Protein AF-A0A6M1YDT6-F1 (afdb_monomer)

pLDDT: mean 87.87, std 12.35, range [42.88, 98.69]

Structure (mmCIF, N/CA/C/O backbone):
data_AF-A0A6M1YDT6-F1
#
_entry.id   AF-A0A6M1YDT6-F1
#
loop_
_atom_site.group_PDB
_atom_site.id
_atom_site.type_symbol
_atom_site.label_atom_id
_atom_site.label_alt_id
_atom_site.label_comp_id
_atom_site.label_asym_id
_atom_site.label_entity_id
_atom_site.label_seq_id
_atom_site.pdbx_PDB_ins_code
_atom_site.Cartn_x
_atom_site.Cartn_y
_atom_site.Cartn_z
_atom_site.occupancy
_atom_site.B_iso_or_equiv
_atom_site.auth_seq_id
_atom_site.auth_comp_id
_atom_site.auth_asym_id
_atom_site.auth_atom_id
_atom_site.pdbx_PDB_model_num
ATOM 1 N N . ASN A 1 1 ? 37.249 8.814 -6.332 1.00 63.94 1 ASN A N 1
ATOM 2 C CA . ASN A 1 1 ? 35.789 8.828 -6.078 1.00 63.94 1 ASN A CA 1
ATOM 3 C C . ASN A 1 1 ? 35.144 7.628 -6.796 1.00 63.94 1 ASN A C 1
ATOM 5 O O . ASN A 1 1 ? 35.720 7.168 -7.776 1.00 63.94 1 ASN A O 1
ATOM 9 N N . GLN A 1 2 ? 34.012 7.061 -6.345 1.00 49.28 2 GLN A N 1
ATOM 10 C CA . GLN A 1 2 ? 33.320 5.980 -7.091 1.00 49.28 2 GLN A CA 1
ATOM 11 C C . GLN A 1 2 ? 32.875 6.445 -8.494 1.00 49.28 2 GLN A C 1
ATOM 13 O O . GLN A 1 2 ? 32.787 5.639 -9.417 1.00 49.28 2 GLN A O 1
ATOM 18 N N . ILE A 1 3 ? 32.681 7.756 -8.656 1.00 52.31 3 ILE A N 1
ATOM 19 C CA . ILE A 1 3 ? 32.352 8.432 -9.917 1.00 52.31 3 ILE A CA 1
ATOM 20 C C . ILE A 1 3 ? 33.506 8.342 -10.921 1.00 52.31 3 ILE A C 1
ATOM 22 O O . ILE A 1 3 ? 33.290 7.903 -12.045 1.00 52.31 3 ILE A O 1
ATOM 26 N N . ASP A 1 4 ? 34.739 8.640 -10.504 1.00 61.00 4 ASP A N 1
ATOM 27 C CA . ASP A 1 4 ? 35.913 8.522 -11.384 1.00 61.00 4 ASP A CA 1
ATOM 28 C C . ASP A 1 4 ? 36.116 7.076 -11.835 1.00 61.00 4 ASP A C 1
ATOM 30 O O . ASP A 1 4 ? 36.490 6.828 -12.975 1.00 61.00 4 ASP A O 1
ATOM 34 N N . LYS A 1 5 ? 35.806 6.108 -10.961 1.00 62.84 5 LYS A N 1
ATOM 35 C CA . LYS A 1 5 ? 35.862 4.683 -11.303 1.00 62.84 5 LYS A CA 1
ATOM 36 C C . LYS A 1 5 ? 34.799 4.303 -12.330 1.00 62.84 5 LYS A C 1
ATOM 38 O O . LYS A 1 5 ? 35.125 3.570 -13.251 1.00 62.84 5 LYS A O 1
ATOM 43 N N . ALA A 1 6 ? 33.567 4.800 -12.208 1.00 55.50 6 ALA A N 1
ATOM 44 C CA . ALA A 1 6 ? 32.495 4.534 -13.171 1.00 55.50 6 ALA A CA 1
ATOM 45 C C . ALA A 1 6 ? 32.751 5.202 -14.534 1.00 55.50 6 ALA A C 1
ATOM 47 O O . ALA A 1 6 ? 32.513 4.586 -15.571 1.00 55.50 6 ALA A O 1
ATOM 48 N N . VAL A 1 7 ? 33.290 6.427 -14.538 1.00 63.03 7 VAL A N 1
ATOM 49 C CA . VAL A 1 7 ? 33.670 7.165 -15.755 1.00 63.03 7 VAL A CA 1
ATOM 50 C C . VAL A 1 7 ? 34.915 6.557 -16.417 1.00 63.03 7 VAL A C 1
ATOM 52 O O . VAL A 1 7 ? 34.965 6.439 -17.640 1.00 63.03 7 VAL A O 1
ATOM 55 N N . ALA A 1 8 ? 35.896 6.099 -15.636 1.00 66.19 8 ALA A N 1
ATOM 56 C CA . ALA A 1 8 ? 37.046 5.360 -16.153 1.00 66.19 8 ALA A CA 1
ATOM 57 C C . ALA A 1 8 ? 36.620 4.012 -16.753 1.00 66.19 8 ALA A C 1
ATOM 59 O O . ALA A 1 8 ? 37.011 3.708 -17.880 1.00 66.19 8 ALA A O 1
ATOM 60 N N . LEU A 1 9 ? 35.737 3.266 -16.069 1.00 60.72 9 LEU A N 1
ATOM 61 C CA . LEU A 1 9 ? 35.126 2.054 -16.624 1.00 60.72 9 LEU A CA 1
ATOM 62 C C . LEU A 1 9 ? 34.396 2.374 -17.934 1.00 60.72 9 LEU A C 1
ATOM 64 O O . LEU A 1 9 ? 34.536 1.647 -18.905 1.00 60.72 9 LEU A O 1
ATOM 68 N N . PHE A 1 10 ? 33.659 3.486 -17.999 1.00 60.94 10 PHE A N 1
ATOM 69 C CA . PHE A 1 10 ? 32.962 3.926 -19.207 1.00 60.94 10 PHE A CA 1
ATOM 70 C C . PHE A 1 10 ? 33.914 4.191 -20.384 1.00 60.94 10 PHE A C 1
ATOM 72 O O . PHE A 1 10 ? 33.643 3.749 -21.502 1.00 60.94 10 PHE A O 1
ATOM 79 N N . HIS A 1 11 ? 35.048 4.856 -20.153 1.00 63.22 11 HIS A N 1
ATOM 80 C CA . HIS A 1 11 ? 36.056 5.083 -21.192 1.00 63.22 11 HIS A CA 1
ATOM 81 C C . HIS A 1 11 ? 36.747 3.792 -21.643 1.00 63.22 11 HIS A C 1
ATOM 83 O O . HIS A 1 11 ? 36.959 3.598 -22.841 1.00 63.22 11 HIS A O 1
ATOM 89 N N . GLU A 1 12 ? 37.045 2.890 -20.711 1.00 60.97 12 GLU A N 1
ATOM 90 C CA . GLU A 1 12 ? 37.646 1.587 -20.999 1.00 60.97 12 GLU A CA 1
ATOM 91 C C . GLU A 1 12 ? 36.673 0.670 -21.764 1.00 60.97 12 GLU A C 1
ATOM 93 O O . GLU A 1 12 ? 37.049 -0.005 -22.722 1.00 60.97 12 GLU A O 1
ATOM 98 N N . MET A 1 13 ? 35.385 0.727 -21.427 1.00 56.66 13 MET A N 1
ATOM 99 C CA . MET A 1 13 ? 34.317 -0.016 -22.093 1.00 56.66 13 MET A CA 1
ATOM 100 C C . MET A 1 13 ? 33.924 0.557 -23.455 1.00 56.66 13 MET A C 1
ATOM 102 O O . MET A 1 13 ? 33.510 -0.187 -24.334 1.00 56.66 13 MET A O 1
ATOM 106 N N . LYS A 1 14 ? 34.095 1.860 -23.692 1.00 54.66 14 LYS A N 1
ATOM 107 C CA . LYS A 1 14 ? 33.894 2.463 -25.022 1.00 54.66 14 LYS A CA 1
ATOM 108 C C . LYS A 1 14 ? 34.887 1.915 -26.059 1.00 54.66 14 LYS A C 1
ATOM 110 O O . LYS A 1 14 ? 34.579 1.906 -27.247 1.00 54.66 14 LYS A O 1
ATOM 115 N N . LYS A 1 15 ? 36.056 1.442 -25.608 1.00 56.69 15 LYS A N 1
ATOM 116 C CA . LYS A 1 15 ? 37.093 0.818 -26.444 1.00 56.69 15 LYS A CA 1
ATOM 117 C C . LYS A 1 15 ? 36.772 -0.641 -26.805 1.00 56.69 15 LYS A C 1
ATOM 119 O O . LYS A 1 15 ? 37.239 -1.119 -27.831 1.00 56.69 15 LYS A O 1
ATOM 124 N N . ASN A 1 16 ? 35.942 -1.312 -26.005 1.00 50.03 16 ASN A N 1
ATOM 125 C CA . ASN A 1 16 ? 35.552 -2.711 -26.169 1.00 50.03 16 ASN A CA 1
ATOM 126 C C . ASN A 1 16 ? 34.024 -2.796 -26.236 1.00 50.03 16 ASN A C 1
ATOM 128 O O . ASN A 1 16 ? 33.407 -2.828 -25.178 1.00 50.03 16 ASN A O 1
ATOM 132 N N . SER A 1 17 ? 33.438 -2.797 -27.445 1.00 56.38 17 SER A N 1
ATOM 133 C CA . SER A 1 17 ? 32.013 -3.076 -27.749 1.00 56.38 17 SER A CA 1
ATOM 134 C C . SER A 1 17 ? 31.135 -3.249 -26.50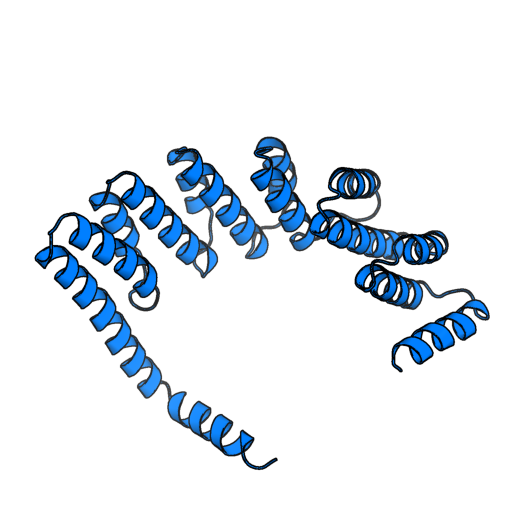0 1.00 56.38 17 SER A C 1
ATOM 136 O O . SER A 1 17 ? 31.166 -4.312 -25.873 1.00 56.38 17 SER A O 1
ATOM 138 N N . LEU A 1 18 ? 30.443 -2.169 -26.114 1.00 58.53 18 LEU A N 1
ATOM 139 C CA . LEU A 1 18 ? 29.780 -2.027 -24.817 1.00 58.53 18 LEU A CA 1
ATOM 140 C C . LEU A 1 18 ? 28.926 -3.265 -24.521 1.00 58.53 18 LEU A C 1
ATOM 142 O O . LEU A 1 18 ? 27.924 -3.508 -25.185 1.00 58.53 18 LEU A O 1
ATOM 146 N N . LYS A 1 19 ? 29.350 -4.068 -23.544 1.00 67.19 19 LYS A N 1
ATOM 147 C CA . LYS A 1 19 ? 28.554 -5.209 -23.093 1.00 67.19 19 LYS A CA 1
ATOM 148 C C . LYS A 1 19 ? 27.295 -4.675 -22.405 1.00 67.19 19 LYS A C 1
ATOM 150 O O . LYS A 1 19 ? 27.373 -3.724 -21.622 1.00 67.19 19 LYS A O 1
ATOM 155 N N . GLU A 1 20 ? 26.162 -5.307 -22.672 1.00 75.19 20 GLU A N 1
ATOM 156 C CA . GLU A 1 20 ? 24.836 -4.834 -22.264 1.00 75.19 20 GLU A CA 1
ATOM 157 C C . GLU A 1 20 ? 24.683 -4.700 -20.736 1.00 75.19 20 GLU A C 1
ATOM 159 O O . GLU A 1 20 ? 24.178 -3.699 -20.220 1.00 75.19 20 GLU A O 1
ATOM 164 N N . GLY A 1 21 ? 25.239 -5.654 -19.977 1.00 78.81 21 GLY A N 1
ATOM 165 C CA . GLY A 1 21 ? 25.189 -5.657 -18.510 1.00 78.81 21 GLY A CA 1
ATOM 166 C C . GLY A 1 21 ? 25.820 -4.421 -17.847 1.00 78.81 21 GLY A C 1
ATOM 167 O O . GLY A 1 21 ? 25.189 -3.791 -16.993 1.00 78.81 21 GLY A O 1
ATOM 168 N N . PRO A 1 22 ? 27.060 -4.032 -18.188 1.00 81.38 22 PRO A N 1
ATOM 169 C CA . PRO A 1 22 ? 27.618 -2.781 -17.681 1.00 81.38 22 PRO A CA 1
ATOM 170 C C . PRO A 1 22 ? 26.936 -1.511 -18.209 1.00 81.38 22 PRO A C 1
ATOM 172 O O . PRO A 1 22 ? 26.863 -0.537 -17.460 1.00 81.38 22 PRO A O 1
ATOM 175 N N . GLY A 1 23 ? 26.391 -1.520 -19.433 1.00 84.19 23 GLY A N 1
ATOM 176 C CA . GLY A 1 23 ? 25.568 -0.418 -19.948 1.00 84.19 23 GLY A CA 1
ATOM 177 C C . GLY A 1 23 ? 24.385 -0.119 -19.024 1.00 84.19 23 GLY A C 1
ATOM 178 O O . GLY A 1 23 ? 24.209 1.017 -18.579 1.00 84.19 23 GLY A O 1
ATOM 179 N N . LEU A 1 24 ? 23.668 -1.161 -18.600 1.00 87.94 24 LEU A N 1
ATOM 180 C CA . LEU A 1 24 ? 22.577 -1.048 -17.631 1.00 87.94 24 LEU A CA 1
ATOM 181 C C . LEU A 1 24 ? 23.029 -0.472 -16.275 1.00 87.94 24 LEU A C 1
ATOM 183 O O . LEU A 1 24 ? 22.329 0.344 -15.670 1.00 87.94 24 LEU A O 1
ATOM 187 N N . LYS A 1 25 ? 24.211 -0.864 -15.777 1.00 87.44 25 LYS A N 1
ATOM 188 C CA . LYS A 1 25 ? 24.758 -0.307 -14.524 1.00 87.44 25 LYS A CA 1
ATOM 189 C C . LYS A 1 25 ? 25.005 1.198 -14.639 1.00 87.44 25 LYS A C 1
ATOM 191 O O . LYS A 1 25 ? 24.717 1.926 -13.692 1.00 87.44 25 LYS A O 1
ATOM 196 N N . ILE A 1 26 ? 25.507 1.659 -15.782 1.00 85.94 26 ILE A N 1
ATOM 197 C CA . ILE A 1 26 ? 25.772 3.080 -16.034 1.00 85.94 26 ILE A CA 1
ATOM 198 C C . ILE A 1 26 ? 24.460 3.863 -16.137 1.00 85.94 26 ILE A C 1
ATOM 200 O O . ILE A 1 26 ? 24.341 4.909 -15.501 1.00 85.94 26 ILE A O 1
ATOM 204 N N . ILE A 1 27 ? 23.456 3.329 -16.844 1.00 91.81 27 ILE A N 1
ATOM 205 C CA . ILE A 1 27 ? 22.107 3.918 -16.906 1.00 91.81 27 ILE A CA 1
ATOM 206 C C . ILE A 1 27 ? 21.574 4.162 -15.493 1.00 91.81 27 ILE A C 1
ATOM 208 O O . ILE A 1 27 ? 21.215 5.288 -15.161 1.00 91.81 27 ILE A O 1
ATOM 212 N N . ARG A 1 28 ? 21.619 3.151 -14.616 1.00 91.12 28 ARG A N 1
ATOM 213 C CA . ARG A 1 28 ? 21.183 3.287 -13.214 1.00 91.12 28 ARG A CA 1
ATOM 214 C C . ARG A 1 28 ? 21.922 4.393 -12.460 1.00 91.12 28 ARG A C 1
ATOM 216 O O . ARG A 1 28 ? 21.308 5.085 -11.651 1.00 91.12 28 ARG A O 1
ATOM 223 N N . VAL A 1 29 ? 23.226 4.559 -12.687 1.00 90.31 29 VAL A N 1
ATOM 224 C CA . VAL A 1 29 ? 24.017 5.626 -12.050 1.00 90.31 29 VAL A CA 1
ATOM 225 C C . VAL A 1 29 ? 23.572 7.001 -12.545 1.00 90.31 29 VAL A C 1
ATOM 227 O O . VAL A 1 29 ? 23.289 7.868 -11.718 1.00 90.31 29 VAL A O 1
ATOM 230 N N . TYR A 1 30 ? 23.451 7.195 -13.860 1.00 91.88 30 TYR A N 1
ATOM 231 C CA . TYR A 1 30 ? 23.006 8.470 -14.427 1.00 91.88 30 TYR A CA 1
ATOM 232 C C . TYR A 1 30 ? 21.580 8.827 -14.007 1.00 91.88 30 TYR A C 1
ATOM 234 O O . TYR A 1 30 ? 21.328 9.955 -13.585 1.00 91.88 30 TYR A O 1
ATOM 242 N N . LEU A 1 31 ? 20.671 7.853 -14.016 1.00 92.94 31 LEU A N 1
ATOM 243 C CA . LEU A 1 31 ? 19.297 8.014 -13.548 1.00 92.94 31 LEU A CA 1
ATOM 244 C C . LEU A 1 31 ? 19.226 8.430 -12.072 1.00 92.94 31 LEU A C 1
ATOM 246 O O . LEU A 1 31 ? 18.503 9.366 -11.732 1.00 92.94 31 LEU A O 1
ATOM 250 N N . LYS A 1 32 ? 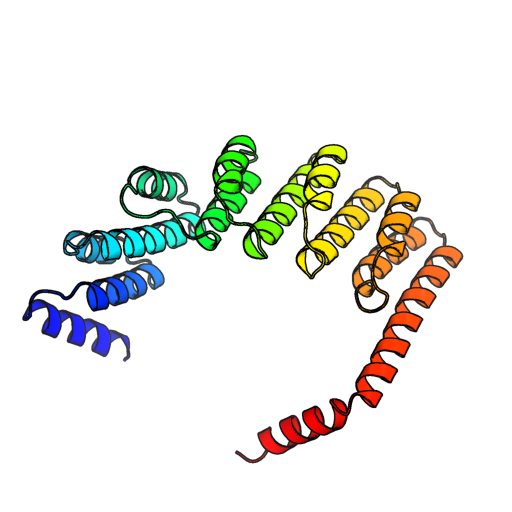20.030 7.813 -11.194 1.00 89.75 32 LYS A N 1
ATOM 251 C CA . LYS A 1 32 ? 20.130 8.215 -9.776 1.00 89.75 32 LYS A CA 1
ATOM 252 C C . LYS A 1 32 ? 20.631 9.649 -9.589 1.00 89.75 32 LYS A C 1
ATOM 254 O O . LYS A 1 32 ? 20.269 10.282 -8.603 1.00 89.75 32 LYS A O 1
ATOM 259 N N . GLN A 1 33 ? 21.441 10.154 -10.516 1.00 89.00 33 GLN A N 1
ATOM 260 C CA . GLN A 1 33 ? 21.957 11.528 -10.517 1.00 89.00 33 GLN A CA 1
ATOM 261 C C . GLN A 1 33 ? 21.059 12.507 -11.286 1.00 89.00 33 GLN A C 1
ATOM 263 O O . GLN A 1 33 ? 21.442 13.658 -11.484 1.00 89.00 33 GLN A O 1
ATOM 268 N N . ASN A 1 34 ? 19.882 12.063 -11.736 1.00 90.38 34 ASN A N 1
ATOM 269 C CA . ASN A 1 34 ? 18.973 12.833 -12.582 1.00 90.38 34 ASN A CA 1
ATOM 270 C C . ASN A 1 34 ? 19.598 13.311 -13.913 1.00 90.38 34 ASN A C 1
ATOM 272 O O . ASN A 1 34 ? 19.143 14.277 -14.521 1.00 90.38 34 ASN A O 1
ATOM 276 N N . GLN A 1 35 ? 20.641 12.630 -14.391 1.00 91.44 35 GLN A N 1
ATOM 277 C CA . GLN A 1 35 ? 21.281 12.898 -15.678 1.00 91.44 35 GLN A CA 1
ATOM 278 C C . GLN A 1 35 ? 20.600 12.081 -16.784 1.00 91.44 35 GLN A C 1
ATOM 280 O O . GLN A 1 35 ? 21.190 11.167 -17.359 1.00 91.44 35 GLN A O 1
ATOM 285 N N . ILE A 1 36 ? 19.329 12.387 -17.049 1.00 92.00 36 ILE A N 1
ATOM 286 C CA . ILE A 1 36 ? 18.459 11.584 -17.924 1.00 92.00 36 ILE A CA 1
ATOM 287 C C . ILE A 1 36 ? 18.996 11.498 -19.364 1.00 92.00 36 ILE A C 1
ATOM 289 O O . ILE A 1 36 ? 19.080 10.404 -19.908 1.00 92.00 36 ILE A O 1
ATOM 293 N N . GLU A 1 37 ? 19.449 12.611 -19.946 1.00 92.12 37 GLU A N 1
ATOM 294 C CA . GLU A 1 37 ? 20.022 12.659 -21.307 1.00 92.12 37 GLU A CA 1
ATOM 295 C C . GLU A 1 37 ? 21.260 11.756 -21.464 1.00 92.12 37 GLU A C 1
ATOM 297 O O . GLU A 1 37 ? 21.411 11.015 -22.441 1.00 92.12 37 GLU A O 1
ATOM 302 N N . ASN A 1 38 ? 22.135 11.753 -20.451 1.00 89.31 38 ASN A N 1
ATOM 303 C CA . ASN A 1 38 ? 23.302 10.873 -20.432 1.00 89.31 38 ASN A CA 1
ATOM 304 C C . ASN A 1 38 ? 22.873 9.404 -20.360 1.00 89.31 38 ASN A C 1
ATOM 306 O O . ASN A 1 38 ? 23.466 8.564 -21.032 1.00 89.31 38 ASN A O 1
ATOM 310 N N . ALA A 1 39 ? 21.835 9.087 -19.578 1.00 92.50 39 ALA A N 1
ATOM 311 C CA . ALA A 1 39 ? 21.280 7.740 -19.513 1.00 92.50 39 ALA A CA 1
ATOM 312 C C . ALA A 1 39 ? 20.690 7.299 -20.865 1.00 92.50 39 ALA A C 1
ATOM 314 O O . ALA A 1 39 ? 20.965 6.178 -21.291 1.00 92.50 39 ALA A O 1
ATOM 315 N N . ILE A 1 40 ? 19.953 8.175 -21.562 1.00 92.81 40 ILE A N 1
ATOM 316 C CA . ILE A 1 40 ? 19.385 7.906 -22.898 1.00 92.81 40 ILE A CA 1
ATOM 317 C C . ILE A 1 40 ? 20.502 7.594 -23.904 1.00 92.81 40 ILE A C 1
ATOM 319 O O . ILE A 1 40 ? 20.454 6.581 -24.593 1.00 92.81 40 ILE A O 1
ATOM 323 N N . THR A 1 41 ? 21.595 8.363 -23.884 1.00 90.19 41 THR A N 1
ATOM 324 C CA . THR A 1 41 ? 22.758 8.122 -24.761 1.00 90.19 41 THR A CA 1
ATOM 325 C C . THR A 1 41 ? 23.384 6.728 -24.575 1.00 90.19 41 THR A C 1
ATOM 327 O O . THR A 1 41 ? 24.013 6.186 -25.491 1.00 90.19 41 THR A O 1
ATOM 330 N N . ILE A 1 42 ? 23.291 6.150 -23.372 1.00 88.62 42 ILE A N 1
ATOM 331 C CA . ILE A 1 42 ? 23.736 4.773 -23.111 1.00 88.62 42 ILE A CA 1
ATOM 332 C C . ILE A 1 42 ? 22.667 3.771 -23.538 1.00 88.62 42 ILE A C 1
ATOM 334 O O . ILE A 1 42 ? 23.011 2.759 -24.142 1.00 88.62 42 ILE A O 1
ATOM 338 N N . PHE A 1 43 ? 21.397 4.065 -23.260 1.00 90.56 43 PHE A N 1
ATOM 339 C CA . PHE A 1 43 ? 20.257 3.246 -23.659 1.00 90.56 43 PHE A CA 1
ATOM 340 C C . PHE A 1 43 ? 20.217 2.994 -25.171 1.00 90.56 43 PHE A C 1
ATOM 342 O O . PHE A 1 43 ? 20.080 1.847 -25.584 1.00 90.56 43 PHE A O 1
ATOM 349 N N . ASP A 1 44 ? 20.462 4.014 -25.995 1.00 90.19 44 ASP A N 1
ATOM 350 C CA . ASP A 1 44 ? 20.465 3.891 -27.462 1.00 90.19 44 ASP A CA 1
ATOM 351 C C . ASP A 1 44 ? 21.543 2.937 -27.999 1.00 90.19 44 ASP A C 1
ATOM 353 O O . ASP A 1 44 ? 21.469 2.460 -29.133 1.00 90.19 44 AS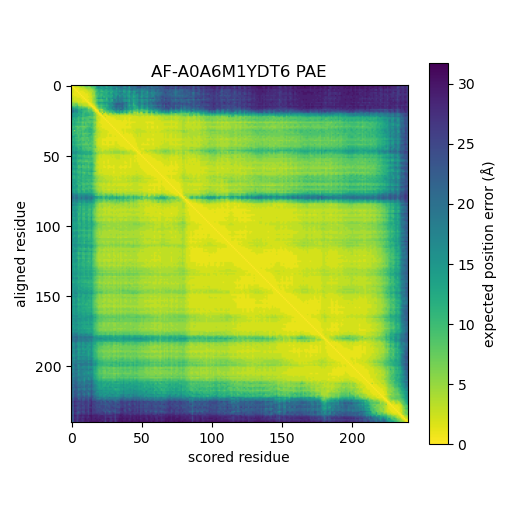P A O 1
ATOM 357 N N . LYS A 1 45 ? 22.570 2.652 -27.191 1.00 86.44 45 LYS A N 1
ATOM 358 C CA . LYS A 1 45 ? 23.658 1.731 -27.543 1.00 86.44 45 LYS A CA 1
ATOM 359 C C . LYS A 1 45 ? 23.371 0.291 -27.139 1.00 86.44 45 LYS A C 1
ATOM 361 O O . LYS A 1 45 ? 24.073 -0.591 -27.632 1.00 86.44 45 LYS A O 1
ATOM 366 N N . ILE A 1 46 ? 22.385 0.067 -26.270 1.00 86.19 46 ILE A N 1
ATOM 367 C CA . ILE A 1 46 ? 21.912 -1.270 -25.916 1.00 86.19 46 ILE A CA 1
ATOM 368 C C . ILE A 1 46 ? 21.173 -1.833 -27.128 1.00 86.19 46 ILE A C 1
ATOM 370 O O . ILE A 1 46 ? 20.349 -1.147 -27.734 1.00 86.19 46 ILE A O 1
ATOM 374 N N . LYS A 1 47 ? 21.477 -3.065 -27.522 1.00 83.50 47 LYS A N 1
ATOM 375 C CA . LYS A 1 47 ? 20.869 -3.740 -28.677 1.00 83.50 47 LYS A CA 1
ATOM 376 C C . LYS A 1 47 ? 20.006 -4.918 -28.261 1.00 83.50 47 LYS A C 1
ATOM 378 O O . LYS A 1 47 ? 18.963 -5.132 -28.868 1.00 83.50 47 LYS A O 1
ATOM 383 N N . GLU A 1 48 ? 20.435 -5.665 -27.253 1.00 83.44 48 GLU A N 1
ATOM 384 C CA . GLU A 1 48 ? 19.708 -6.828 -26.754 1.00 83.44 48 GLU A CA 1
ATOM 385 C C . GLU A 1 48 ? 18.404 -6.417 -26.056 1.00 83.44 48 GLU A C 1
ATOM 387 O O . GLU A 1 48 ? 18.410 -5.627 -25.107 1.00 83.44 48 GLU A O 1
ATOM 392 N N . GLY A 1 49 ? 17.290 -7.002 -26.504 1.00 84.44 49 GLY A N 1
ATOM 393 C CA . GLY A 1 49 ? 15.949 -6.662 -26.027 1.00 84.44 49 GLY A CA 1
ATOM 394 C C . GLY A 1 49 ? 15.770 -6.819 -24.518 1.00 84.44 49 GLY A C 1
ATOM 395 O O . GLY A 1 49 ? 15.380 -5.884 -23.825 1.00 84.44 49 GLY A O 1
ATOM 396 N N . HIS A 1 50 ? 16.212 -7.947 -23.956 1.00 84.94 50 HIS A N 1
ATOM 397 C CA . HIS A 1 50 ? 16.173 -8.176 -22.506 1.00 84.94 50 HIS A CA 1
ATOM 398 C C . HIS A 1 50 ? 16.781 -7.008 -21.700 1.00 84.94 50 HIS A C 1
ATOM 400 O O . HIS A 1 50 ? 16.185 -6.500 -20.748 1.00 84.94 50 HIS A O 1
ATOM 406 N N . TYR A 1 51 ? 17.949 -6.505 -22.115 1.00 86.44 51 TYR A N 1
ATOM 407 C CA . TYR A 1 51 ? 18.601 -5.383 -21.441 1.00 86.44 51 TYR A CA 1
ATOM 408 C C . TYR A 1 51 ? 17.908 -4.044 -21.702 1.00 86.44 51 TYR A C 1
ATOM 410 O O . TYR A 1 51 ? 17.873 -3.204 -20.795 1.00 86.44 51 TYR A O 1
ATOM 418 N N . LYS A 1 52 ? 17.318 -3.841 -22.889 1.00 88.12 52 LYS A N 1
ATOM 419 C CA . LYS A 1 52 ? 16.468 -2.673 -23.160 1.00 88.12 52 LYS A CA 1
ATOM 420 C C . LYS A 1 52 ? 15.241 -2.665 -22.263 1.00 88.12 52 LYS A C 1
ATOM 422 O O . LYS A 1 52 ? 14.950 -1.626 -21.680 1.00 88.12 52 LYS A O 1
ATOM 427 N N . SER A 1 53 ? 14.558 -3.795 -22.109 1.00 88.75 53 SER A N 1
ATOM 428 C CA . SER A 1 53 ? 13.403 -3.925 -21.220 1.00 88.75 53 SER A CA 1
ATOM 429 C C . SER A 1 53 ? 13.760 -3.551 -19.778 1.00 88.75 53 SER A C 1
ATOM 431 O O . SER A 1 53 ? 13.126 -2.673 -19.187 1.00 88.75 53 SER A O 1
ATOM 433 N N . ILE A 1 54 ? 14.857 -4.103 -19.238 1.00 90.25 54 ILE A N 1
ATOM 434 C CA . ILE A 1 54 ? 15.300 -3.750 -17.881 1.00 90.25 54 ILE A CA 1
ATOM 435 C C . ILE A 1 54 ? 15.642 -2.259 -17.785 1.00 90.25 54 ILE A C 1
ATOM 437 O O . ILE A 1 54 ? 15.282 -1.614 -16.803 1.00 90.25 54 ILE A O 1
ATOM 441 N N . ALA A 1 55 ? 16.328 -1.690 -18.778 1.00 91.50 55 ALA A N 1
ATOM 442 C CA . ALA A 1 55 ? 16.661 -0.271 -18.768 1.00 91.50 55 ALA A CA 1
ATOM 443 C C . ALA A 1 55 ? 15.406 0.618 -18.818 1.00 91.50 55 ALA A C 1
ATOM 445 O O . ALA A 1 55 ? 15.320 1.560 -18.030 1.00 91.50 55 ALA A O 1
ATOM 446 N N . ARG A 1 56 ? 14.415 0.299 -19.664 1.00 93.00 56 ARG A N 1
ATOM 447 C CA . ARG A 1 56 ? 13.108 0.983 -19.721 1.00 93.00 56 ARG A CA 1
ATOM 448 C C . ARG A 1 56 ? 12.413 0.975 -18.360 1.00 93.00 56 ARG A C 1
ATOM 450 O O . ARG A 1 56 ? 11.945 2.021 -17.916 1.00 93.00 56 ARG A O 1
ATOM 457 N N . GLU A 1 57 ? 12.434 -0.156 -17.654 1.00 93.00 57 GLU A N 1
ATOM 458 C CA . GLU A 1 57 ? 11.893 -0.269 -16.294 1.00 93.00 57 GLU A CA 1
ATOM 459 C C . GLU A 1 57 ? 12.570 0.718 -15.315 1.00 93.00 57 GLU A C 1
ATOM 461 O O . GLU A 1 57 ? 11.904 1.323 -14.473 1.00 93.00 57 GLU A O 1
ATOM 466 N N . GLU A 1 58 ? 13.887 0.931 -15.430 1.00 93.75 58 GLU A N 1
ATOM 467 C CA . GLU A 1 58 ? 14.611 1.920 -14.615 1.00 93.75 58 GLU A CA 1
ATOM 468 C C . GLU A 1 58 ? 14.198 3.362 -14.953 1.00 93.75 58 GLU A C 1
ATOM 470 O O . GLU A 1 58 ? 14.012 4.175 -14.042 1.00 93.75 58 GLU A O 1
ATOM 475 N N . PHE A 1 59 ? 14.014 3.688 -16.240 1.00 95.12 59 PHE A N 1
ATOM 476 C CA . PHE A 1 59 ? 13.508 5.000 -16.662 1.00 95.12 59 PHE A CA 1
ATOM 477 C C . PHE A 1 59 ? 12.099 5.255 -16.122 1.00 95.12 59 PHE A C 1
ATOM 479 O O . PHE A 1 59 ? 11.857 6.312 -15.539 1.00 95.12 59 PHE A O 1
ATOM 486 N N . ILE A 1 60 ? 11.195 4.277 -16.248 1.00 94.38 60 ILE A N 1
ATOM 487 C CA . ILE A 1 60 ? 9.824 4.344 -15.721 1.00 94.38 60 ILE A CA 1
ATOM 488 C C . ILE A 1 60 ? 9.841 4.693 -14.232 1.00 94.38 60 ILE A C 1
ATOM 490 O O . ILE A 1 60 ? 9.204 5.666 -13.827 1.00 94.38 60 ILE A O 1
ATOM 494 N N . LYS A 1 61 ? 10.614 3.962 -13.416 1.00 91.81 61 LYS A N 1
ATOM 495 C CA . LYS A 1 61 ? 10.707 4.210 -11.965 1.00 91.81 61 LYS A CA 1
ATOM 496 C C . LYS A 1 61 ? 11.127 5.642 -11.652 1.00 91.81 61 LYS A C 1
ATOM 498 O O . LYS A 1 61 ? 10.551 6.283 -10.770 1.00 91.81 61 LYS A O 1
ATOM 503 N N . VAL A 1 62 ? 12.117 6.168 -12.375 1.00 93.69 62 VAL A N 1
ATOM 504 C CA . VAL A 1 62 ? 12.572 7.550 -12.183 1.00 93.69 62 VAL A CA 1
ATOM 505 C C . VAL A 1 62 ? 11.514 8.559 -12.616 1.00 93.69 62 VAL A C 1
ATOM 507 O O . VAL A 1 62 ? 11.245 9.495 -11.861 1.00 93.69 62 VAL A O 1
ATOM 510 N N . TYR A 1 63 ? 10.871 8.370 -13.766 1.00 94.12 63 TYR A N 1
ATOM 511 C CA . TYR A 1 63 ? 9.827 9.281 -14.231 1.00 94.12 63 TYR A CA 1
ATOM 512 C C . TYR A 1 63 ? 8.601 9.286 -13.316 1.00 94.12 63 TYR A C 1
ATOM 514 O O . TYR A 1 63 ? 8.116 10.367 -12.979 1.00 94.12 63 TYR A O 1
ATOM 522 N N . LEU A 1 64 ? 8.149 8.126 -12.827 1.00 91.06 64 LEU A N 1
ATOM 523 C CA . LEU A 1 64 ? 7.065 8.042 -11.841 1.00 91.06 64 LEU A CA 1
ATOM 524 C C . LEU A 1 64 ? 7.435 8.768 -10.542 1.00 91.06 64 LEU A C 1
ATOM 526 O O . LEU A 1 64 ? 6.644 9.568 -10.040 1.00 91.06 64 LEU A O 1
ATOM 530 N N . LYS A 1 65 ? 8.664 8.582 -10.037 1.00 87.88 65 LYS A N 1
ATOM 531 C CA . LYS A 1 65 ? 9.162 9.297 -8.848 1.00 87.88 65 LYS A CA 1
ATOM 532 C C . LYS A 1 65 ? 9.212 10.816 -9.048 1.00 87.88 65 LYS A C 1
ATOM 534 O O . LYS A 1 65 ? 9.016 11.564 -8.094 1.00 87.88 65 LYS A O 1
ATOM 539 N N . GLN A 1 66 ? 9.467 11.272 -10.271 1.00 89.94 66 GLN A N 1
ATOM 540 C CA . GLN A 1 66 ? 9.475 12.688 -10.651 1.00 89.94 66 GLN A CA 1
ATOM 541 C C . GLN A 1 66 ? 8.098 13.217 -11.067 1.00 89.94 66 GLN A C 1
ATOM 543 O O . GLN A 1 66 ? 8.002 14.355 -11.521 1.00 89.94 66 GLN A O 1
ATOM 548 N N . ASN A 1 67 ? 7.039 12.409 -10.939 1.00 86.81 67 ASN A N 1
ATOM 549 C CA . ASN A 1 67 ? 5.687 12.743 -11.382 1.00 86.81 67 ASN A CA 1
ATOM 550 C C . ASN A 1 67 ? 5.590 13.074 -12.893 1.00 86.81 67 ASN A C 1
ATOM 552 O O . ASN A 1 67 ? 4.641 13.719 -13.333 1.00 86.81 67 ASN A O 1
ATOM 556 N N . GLN A 1 68 ? 6.550 12.613 -13.707 1.00 90.38 68 GLN A N 1
ATOM 557 C CA . GLN A 1 68 ? 6.560 12.728 -15.173 1.00 90.38 68 GLN A CA 1
ATOM 558 C C . GLN A 1 68 ? 5.834 11.533 -15.799 1.00 90.38 68 GLN A C 1
ATOM 560 O O . GLN A 1 68 ? 6.409 10.711 -16.510 1.00 90.38 68 GLN A O 1
ATOM 565 N N . ILE A 1 69 ? 4.551 11.418 -15.481 1.00 87.00 69 ILE A N 1
ATOM 566 C CA . ILE A 1 69 ? 3.765 10.200 -15.697 1.00 87.00 69 ILE A CA 1
ATOM 567 C C . ILE A 1 69 ? 3.575 9.912 -17.182 1.00 87.00 69 ILE A C 1
ATOM 569 O O . ILE A 1 69 ? 3.703 8.764 -17.584 1.00 87.00 69 ILE A O 1
ATOM 573 N N . ASP A 1 70 ? 3.368 10.940 -18.003 1.00 88.31 70 ASP A N 1
ATOM 574 C CA . ASP A 1 70 ? 3.188 10.763 -19.448 1.00 88.31 70 ASP A CA 1
ATOM 575 C C . ASP A 1 70 ? 4.431 10.147 -20.108 1.00 88.31 70 ASP A C 1
ATOM 577 O O . ASP A 1 70 ? 4.308 9.304 -20.990 1.00 88.31 70 ASP A O 1
ATOM 581 N N . LYS A 1 71 ? 5.636 10.481 -19.623 1.00 92.12 71 LYS A N 1
ATOM 582 C CA . LYS A 1 71 ? 6.880 9.851 -20.097 1.00 92.12 71 LYS A CA 1
ATOM 583 C C . LYS A 1 71 ? 7.004 8.406 -19.630 1.00 92.12 71 LYS A C 1
ATOM 585 O O . LYS A 1 71 ? 7.445 7.558 -20.396 1.00 92.12 71 LYS A O 1
ATOM 590 N N . ALA A 1 72 ? 6.608 8.119 -18.388 1.00 92.06 72 ALA A N 1
ATOM 591 C CA . ALA A 1 72 ? 6.578 6.749 -17.887 1.00 92.06 72 ALA A CA 1
ATOM 592 C C . ALA A 1 72 ? 5.595 5.882 -18.691 1.00 92.06 72 ALA A C 1
ATOM 594 O O . ALA A 1 72 ? 5.942 4.763 -19.052 1.00 92.06 72 ALA A O 1
ATOM 595 N N . ILE A 1 73 ? 4.408 6.414 -19.005 1.00 85.62 73 ILE A N 1
ATOM 596 C CA . ILE A 1 73 ? 3.393 5.742 -19.826 1.00 85.62 73 ILE A CA 1
ATOM 597 C C . ILE A 1 73 ? 3.910 5.523 -21.247 1.00 85.62 73 ILE A C 1
ATOM 599 O O . ILE A 1 73 ? 3.848 4.400 -21.716 1.00 85.62 73 ILE A O 1
ATOM 603 N N . SER A 1 74 ? 4.489 6.541 -21.894 1.00 90.12 74 SER A N 1
ATOM 604 C CA . SER A 1 74 ? 5.054 6.393 -23.245 1.00 90.12 74 SER A CA 1
ATOM 605 C C . SER A 1 74 ? 6.065 5.251 -23.313 1.00 90.12 74 SER A C 1
ATOM 607 O O . SER A 1 74 ? 6.016 4.436 -24.222 1.00 90.12 74 SER A O 1
ATOM 609 N N . ILE A 1 75 ? 6.955 5.155 -22.320 1.00 90.69 75 ILE A N 1
ATOM 610 C CA . ILE A 1 75 ? 7.933 4.065 -22.270 1.00 90.69 75 ILE A CA 1
ATOM 611 C C . ILE A 1 75 ? 7.246 2.725 -22.014 1.00 90.69 75 ILE A C 1
ATOM 613 O O . ILE A 1 75 ? 7.644 1.742 -22.624 1.00 90.69 75 ILE A O 1
ATOM 617 N N . PHE A 1 76 ? 6.251 2.675 -21.126 1.00 87.31 76 PHE A N 1
ATOM 618 C CA . PHE A 1 76 ? 5.491 1.457 -20.840 1.00 87.31 76 PHE A CA 1
ATOM 619 C C . PHE A 1 76 ? 4.740 0.937 -22.071 1.00 87.31 76 PHE A C 1
ATOM 621 O O . PHE A 1 76 ? 4.826 -0.252 -22.359 1.00 87.31 76 PHE A O 1
ATOM 628 N N . ASP A 1 77 ? 4.085 1.818 -22.826 1.00 84.19 77 ASP A N 1
ATOM 629 C CA . ASP A 1 77 ? 3.340 1.466 -24.039 1.00 84.19 77 ASP A CA 1
ATOM 630 C C . ASP A 1 77 ? 4.271 0.971 -25.169 1.00 84.19 77 ASP A C 1
ATOM 632 O O . ASP A 1 77 ? 3.855 0.188 -26.018 1.00 84.19 77 ASP A O 1
ATOM 636 N N . GLU A 1 78 ? 5.547 1.379 -25.166 1.00 82.94 78 GLU A N 1
ATOM 637 C CA . GLU A 1 78 ? 6.589 0.911 -26.098 1.00 82.94 78 GLU A CA 1
ATOM 638 C C . GLU A 1 78 ? 7.258 -0.419 -25.678 1.00 82.94 78 GLU A C 1
ATOM 640 O O . GLU A 1 78 ? 8.153 -0.918 -26.374 1.00 82.94 78 GLU A O 1
ATOM 645 N N . MET A 1 79 ? 6.906 -0.995 -24.521 1.00 80.38 79 MET A N 1
ATOM 646 C CA . MET A 1 79 ? 7.486 -2.260 -24.055 1.00 80.38 79 MET A CA 1
ATOM 647 C C . MET A 1 79 ? 6.794 -3.461 -24.711 1.00 80.38 79 MET A C 1
ATOM 649 O O . MET A 1 79 ? 5.771 -3.936 -24.237 1.00 80.38 79 MET A O 1
ATOM 653 N N . GLU A 1 80 ? 7.405 -3.999 -25.769 1.00 71.38 80 GLU A N 1
ATOM 654 C CA . GLU A 1 80 ? 6.909 -5.196 -26.477 1.00 71.38 80 GLU A CA 1
ATOM 655 C C . GLU A 1 80 ? 7.592 -6.510 -26.046 1.00 71.38 80 GLU A C 1
ATOM 657 O O . GLU A 1 80 ? 7.123 -7.596 -26.375 1.00 71.38 80 GLU A O 1
ATOM 662 N N . GLU A 1 81 ? 8.723 -6.431 -25.337 1.00 73.44 81 GLU A N 1
ATOM 663 C CA . GLU A 1 81 ? 9.637 -7.575 -25.175 1.00 73.44 81 GLU A CA 1
ATOM 664 C C . GLU A 1 81 ? 9.402 -8.385 -23.896 1.00 73.44 81 GLU A C 1
ATOM 666 O O . GLU A 1 81 ? 9.352 -9.613 -23.945 1.00 73.44 81 GLU A O 1
ATOM 671 N N . GLU A 1 82 ? 9.267 -7.723 -22.744 1.00 80.94 82 GLU A N 1
ATOM 672 C CA . GLU A 1 82 ? 9.006 -8.392 -21.466 1.00 80.94 82 GLU A CA 1
ATOM 673 C C . GLU A 1 82 ? 7.975 -7.614 -20.643 1.00 80.94 82 GLU A C 1
ATOM 675 O O . GLU A 1 82 ? 8.004 -6.379 -20.634 1.00 80.94 82 GLU A O 1
ATOM 680 N N . PRO A 1 83 ? 7.092 -8.314 -19.908 1.00 81.81 83 PRO A N 1
ATOM 681 C CA . PRO A 1 83 ? 6.124 -7.668 -19.038 1.00 81.81 83 PRO A CA 1
ATOM 682 C C . PRO A 1 83 ? 6.817 -6.942 -17.881 1.00 81.81 83 PRO A C 1
ATOM 684 O O . PRO A 1 83 ? 7.862 -7.365 -17.379 1.00 81.81 83 PRO A O 1
ATOM 687 N N . LEU A 1 84 ? 6.188 -5.869 -17.398 1.00 86.69 84 LEU A N 1
ATOM 688 C CA . LEU A 1 84 ? 6.657 -5.185 -16.199 1.00 86.69 84 LEU A CA 1
ATOM 689 C C . LEU A 1 84 ? 6.645 -6.109 -14.983 1.00 86.69 84 LEU A C 1
ATOM 691 O O . LEU A 1 84 ? 5.718 -6.887 -14.767 1.00 86.69 84 LEU A O 1
ATOM 695 N N . LYS A 1 85 ? 7.642 -5.935 -14.115 1.00 91.50 85 LYS A N 1
ATOM 696 C CA . LYS A 1 85 ? 7.626 -6.538 -12.781 1.00 91.50 85 LYS A CA 1
ATOM 697 C C . LYS A 1 85 ? 6.527 -5.906 -11.933 1.00 91.50 85 LYS A C 1
ATOM 699 O O . LYS A 1 85 ? 6.307 -4.695 -11.990 1.00 91.50 85 LYS A O 1
ATOM 704 N N . ASP A 1 86 ? 5.924 -6.706 -11.061 1.00 94.50 86 ASP A N 1
ATOM 705 C CA . ASP A 1 86 ? 4.796 -6.278 -10.227 1.00 94.50 86 ASP A CA 1
ATOM 706 C C . ASP A 1 86 ? 5.120 -5.089 -9.314 1.00 94.50 86 ASP A C 1
ATOM 708 O O . ASP A 1 86 ? 4.255 -4.255 -9.065 1.00 94.50 86 ASP A O 1
ATOM 712 N N . HIS A 1 87 ? 6.373 -4.929 -8.878 1.00 93.69 87 HIS A N 1
ATOM 713 C CA . HIS A 1 87 ? 6.787 -3.726 -8.144 1.00 93.69 87 HIS A CA 1
ATOM 714 C C . HIS A 1 87 ? 6.651 -2.441 -8.976 1.00 93.69 87 HIS A C 1
ATOM 716 O O . HIS A 1 87 ? 6.233 -1.414 -8.454 1.00 93.69 87 HIS A O 1
ATOM 722 N N . THR A 1 88 ? 6.956 -2.498 -10.271 1.00 92.56 88 THR A N 1
ATOM 723 C CA . THR A 1 88 ? 6.828 -1.349 -11.179 1.00 92.56 88 THR A CA 1
ATOM 724 C C . THR A 1 88 ? 5.366 -1.112 -11.556 1.00 92.56 88 THR A C 1
ATOM 726 O O . THR A 1 88 ? 4.927 0.033 -11.642 1.00 92.56 88 THR A O 1
ATOM 729 N N . ARG A 1 89 ? 4.573 -2.184 -11.695 1.00 94.31 89 ARG A N 1
ATOM 730 C CA . ARG A 1 89 ? 3.109 -2.089 -11.822 1.00 94.31 89 ARG A CA 1
ATOM 731 C C . ARG A 1 89 ? 2.474 -1.406 -10.608 1.00 94.31 89 ARG A C 1
ATOM 733 O O . ARG A 1 89 ? 1.646 -0.514 -10.777 1.00 94.31 89 ARG A O 1
ATOM 740 N N . LEU A 1 90 ? 2.902 -1.761 -9.395 1.00 96.38 90 LEU A N 1
ATOM 741 C CA . LEU A 1 90 ? 2.457 -1.125 -8.153 1.00 96.38 90 LEU A CA 1
ATOM 742 C C . LEU A 1 90 ? 2.746 0.385 -8.147 1.00 96.38 90 LEU A C 1
ATOM 744 O O . LEU A 1 90 ? 1.890 1.165 -7.728 1.00 96.38 90 LEU A O 1
ATOM 748 N N . ASP A 1 91 ? 3.907 0.818 -8.648 1.00 94.00 91 ASP A N 1
ATOM 749 C CA . ASP A 1 91 ? 4.233 2.246 -8.757 1.00 94.00 91 ASP A CA 1
ATOM 750 C C . ASP A 1 91 ? 3.255 2.988 -9.689 1.00 94.00 91 ASP A C 1
ATOM 752 O O . ASP A 1 91 ? 2.771 4.071 -9.342 1.00 94.00 91 ASP A O 1
ATOM 756 N N . PHE A 1 92 ? 2.890 2.393 -10.832 1.00 93.88 92 PHE A N 1
ATOM 757 C CA . PHE A 1 92 ? 1.843 2.936 -11.708 1.00 93.88 92 PHE A CA 1
ATOM 758 C C . PHE A 1 92 ? 0.474 2.978 -11.027 1.00 93.88 92 PHE A C 1
ATOM 760 O O . PHE A 1 92 ? -0.208 4.002 -11.099 1.00 93.88 92 PHE A O 1
ATOM 767 N N . ILE A 1 93 ? 0.074 1.900 -10.345 1.00 96.00 93 ILE A N 1
ATOM 768 C CA . ILE A 1 93 ? -1.197 1.820 -9.610 1.00 96.00 93 ILE A CA 1
ATOM 769 C C . ILE A 1 93 ? -1.285 2.958 -8.595 1.00 96.00 93 ILE A C 1
ATOM 771 O O . ILE A 1 93 ? -2.245 3.727 -8.624 1.00 96.00 93 ILE A O 1
ATOM 775 N N . LYS A 1 94 ? -0.256 3.145 -7.762 1.00 94.81 94 LYS A N 1
ATOM 776 C CA . LYS A 1 94 ? -0.196 4.230 -6.769 1.00 94.81 94 LYS A CA 1
ATOM 777 C C . LYS A 1 94 ? -0.361 5.602 -7.406 1.00 94.81 94 LYS A C 1
ATOM 779 O O . LYS A 1 94 ? -1.065 6.460 -6.872 1.00 94.81 94 LYS A O 1
ATOM 784 N N . VAL A 1 95 ? 0.282 5.826 -8.548 1.00 92.00 95 VAL A N 1
ATOM 785 C CA . VAL A 1 95 ? 0.167 7.077 -9.297 1.00 92.00 95 VAL A CA 1
ATOM 786 C C . VAL A 1 95 ? -1.249 7.281 -9.841 1.00 92.00 95 VAL A C 1
ATOM 788 O O . VAL A 1 95 ? -1.833 8.348 -9.637 1.00 92.00 95 VAL A O 1
ATOM 791 N N . TYR A 1 96 ? -1.835 6.278 -10.492 1.00 93.06 96 TYR A N 1
ATOM 792 C CA . TYR A 1 96 ? -3.185 6.382 -11.042 1.00 93.06 96 TYR A CA 1
ATOM 793 C C . TYR A 1 96 ? -4.244 6.567 -9.959 1.00 93.06 96 TYR A C 1
ATOM 795 O O . TYR A 1 96 ? -5.137 7.402 -10.113 1.00 93.06 96 TYR A O 1
ATOM 803 N N . LEU A 1 97 ? -4.105 5.867 -8.835 1.00 95.56 97 LEU A N 1
ATOM 804 C CA . LEU A 1 97 ? -4.960 6.016 -7.664 1.00 95.56 97 LEU A CA 1
ATOM 805 C C . LEU A 1 97 ? -4.894 7.432 -7.079 1.00 95.56 97 LEU A C 1
ATOM 807 O O . LEU A 1 97 ? -5.939 8.034 -6.830 1.00 95.56 97 LEU A O 1
ATOM 811 N N . LYS A 1 98 ? -3.696 8.022 -6.959 1.00 91.62 98 LYS A N 1
ATOM 812 C CA . LYS A 1 98 ? -3.529 9.432 -6.550 1.00 91.62 98 LYS A CA 1
ATOM 813 C C . LYS A 1 98 ? -4.201 10.417 -7.509 1.00 91.62 98 LYS A C 1
ATOM 815 O O . LYS A 1 98 ? -4.677 11.458 -7.070 1.00 91.62 98 LYS A O 1
ATOM 820 N N . GLN A 1 99 ? -4.261 10.093 -8.799 1.00 89.75 99 GLN A N 1
ATOM 821 C CA . GLN A 1 99 ? -4.961 10.886 -9.816 1.00 89.75 99 GLN A CA 1
ATOM 822 C C . GLN A 1 99 ? -6.455 10.560 -9.939 1.00 89.75 99 GLN A C 1
ATOM 824 O O . GLN A 1 99 ? -7.114 11.078 -10.840 1.00 89.75 99 GLN A O 1
ATOM 829 N N . ASN A 1 100 ? -6.990 9.686 -9.082 1.00 93.12 100 ASN A N 1
ATOM 830 C CA . ASN A 1 100 ? -8.356 9.175 -9.167 1.00 93.12 100 ASN A CA 1
ATOM 831 C C . ASN A 1 100 ? -8.695 8.494 -10.516 1.00 93.12 100 ASN A C 1
ATOM 833 O O . ASN A 1 100 ? -9.857 8.393 -10.905 1.00 93.12 100 ASN A O 1
ATOM 837 N N . LYS A 1 101 ? -7.687 7.995 -11.240 1.00 93.81 101 LYS A N 1
ATOM 838 C CA . LYS A 1 101 ? -7.838 7.221 -12.483 1.00 93.81 101 LYS A CA 1
ATOM 839 C C . LYS A 1 101 ? -7.964 5.729 -12.156 1.00 93.81 101 LYS A C 1
ATOM 841 O O . LYS A 1 101 ? -7.118 4.928 -12.546 1.00 93.81 101 LYS A O 1
ATOM 846 N N . ILE A 1 102 ? -9.004 5.371 -11.401 1.00 95.44 102 ILE A N 1
ATOM 847 C CA . ILE A 1 102 ? -9.178 4.025 -10.826 1.00 95.44 102 ILE A CA 1
ATOM 848 C C . ILE A 1 102 ? -9.231 2.940 -11.910 1.00 95.44 102 ILE A C 1
ATOM 850 O O . ILE A 1 102 ? -8.565 1.923 -11.759 1.00 95.44 102 ILE A O 1
ATOM 854 N N . ASP A 1 103 ? -9.934 3.170 -13.021 1.00 95.69 103 ASP A N 1
ATOM 855 C CA . ASP A 1 103 ? -10.081 2.157 -14.078 1.00 95.69 103 ASP A CA 1
ATOM 856 C C . ASP A 1 103 ? -8.729 1.765 -14.696 1.00 95.69 103 ASP A C 1
ATOM 858 O O . ASP A 1 103 ? -8.452 0.585 -14.886 1.00 95.69 103 ASP A O 1
ATOM 862 N N . LYS A 1 104 ? -7.834 2.742 -14.906 1.00 92.19 104 LYS A N 1
ATOM 863 C CA . LYS A 1 104 ? -6.466 2.479 -15.387 1.00 92.19 104 LYS A CA 1
ATOM 864 C C . LYS A 1 104 ? -5.637 1.697 -14.370 1.00 92.19 104 LYS A C 1
ATOM 866 O O . LYS A 1 104 ? -4.845 0.840 -14.751 1.00 92.19 104 LYS A O 1
ATOM 871 N N . ALA A 1 105 ? -5.810 1.995 -13.081 1.00 96.00 105 ALA A N 1
ATOM 872 C CA . ALA A 1 105 ? -5.155 1.238 -12.022 1.00 96.00 105 ALA A CA 1
ATOM 873 C C . ALA A 1 105 ? -5.643 -0.220 -12.001 1.00 96.00 105 ALA A C 1
ATOM 875 O O . ALA A 1 105 ? -4.827 -1.117 -11.814 1.00 96.00 105 ALA A O 1
ATOM 876 N N . ILE A 1 106 ? -6.944 -0.462 -12.218 1.00 97.31 106 ILE A N 1
ATOM 877 C CA . ILE A 1 106 ? -7.528 -1.813 -12.264 1.00 97.31 106 ILE A CA 1
ATOM 878 C C . ILE A 1 106 ? -6.936 -2.615 -13.425 1.00 97.31 106 ILE A C 1
ATOM 880 O O . ILE A 1 106 ? -6.500 -3.737 -13.206 1.00 97.31 106 ILE A O 1
ATOM 884 N N . THR A 1 107 ? -6.823 -2.024 -14.620 1.00 94.56 107 THR A N 1
ATOM 885 C CA . THR A 1 107 ? -6.216 -2.704 -15.777 1.00 94.56 107 THR A CA 1
ATOM 886 C C . THR A 1 107 ? -4.812 -3.229 -15.469 1.00 94.56 107 THR A C 1
ATOM 888 O O . THR A 1 107 ? -4.511 -4.379 -15.760 1.00 94.56 107 THR A O 1
ATOM 891 N N . ILE A 1 108 ? -3.968 -2.419 -14.821 1.00 94.00 108 ILE A N 1
ATOM 892 C CA . ILE A 1 108 ? -2.613 -2.844 -14.433 1.00 94.00 108 ILE A CA 1
ATOM 893 C C . ILE A 1 108 ? -2.649 -3.872 -13.295 1.00 94.00 108 ILE A C 1
ATOM 895 O O . ILE A 1 108 ? -1.844 -4.803 -13.271 1.00 94.00 108 ILE A O 1
ATOM 899 N N . PHE A 1 109 ? -3.564 -3.706 -12.340 1.00 97.44 109 PHE A N 1
ATOM 900 C CA . PHE A 1 109 ? -3.727 -4.610 -11.204 1.00 97.44 109 PHE A CA 1
ATOM 901 C C . PHE A 1 109 ? -4.119 -6.030 -11.629 1.00 97.44 109 PHE A C 1
ATOM 903 O O . PHE A 1 109 ? -3.627 -7.000 -11.048 1.00 97.44 109 PHE A O 1
ATOM 910 N N . ASP A 1 110 ? -4.971 -6.159 -12.644 1.00 96.06 110 ASP A N 1
ATOM 911 C CA . ASP A 1 110 ? -5.453 -7.452 -13.133 1.00 96.06 110 ASP A CA 1
ATOM 912 C C . ASP A 1 110 ? -4.327 -8.307 -13.742 1.00 96.06 110 ASP A C 1
ATOM 914 O O . ASP A 1 110 ? -4.394 -9.535 -13.691 1.00 96.06 110 ASP A O 1
ATOM 918 N N . GLU A 1 111 ? -3.248 -7.683 -14.224 1.00 93.50 111 GLU A N 1
ATOM 919 C CA . GLU A 1 111 ? -2.060 -8.376 -14.740 1.00 93.50 111 GLU A CA 1
ATOM 920 C C . GLU A 1 111 ? -1.058 -8.816 -13.658 1.00 93.50 111 GLU A C 1
ATOM 922 O O . GLU A 1 111 ? -0.115 -9.560 -13.951 1.00 93.50 111 GLU A O 1
ATOM 927 N N . MET A 1 112 ? -1.212 -8.343 -12.416 1.00 96.12 112 MET A N 1
ATOM 928 C CA . MET A 1 112 ? -0.293 -8.684 -11.328 1.00 96.12 112 MET A CA 1
ATOM 929 C C . MET A 1 112 ? -0.483 -10.130 -10.871 1.00 96.12 112 MET A C 1
ATOM 931 O O . MET A 1 112 ? -1.611 -10.631 -10.766 1.00 96.12 112 MET A O 1
ATOM 935 N N . GLN A 1 113 ? 0.620 -10.779 -10.507 1.00 96.06 113 GLN A N 1
ATOM 936 C CA . GLN A 1 113 ? 0.581 -12.109 -9.912 1.00 96.06 113 GLN A CA 1
ATOM 937 C C . GLN A 1 113 ? 0.098 -12.036 -8.463 1.00 96.06 113 GLN A C 1
ATOM 939 O O . GLN A 1 113 ? 0.338 -11.060 -7.752 1.00 96.06 113 GLN A O 1
ATOM 944 N N . GLU A 1 114 ? -0.610 -13.072 -8.014 1.00 95.56 114 GLU A N 1
ATOM 945 C CA . GLU A 1 114 ? -1.013 -13.163 -6.610 1.00 95.56 114 GLU A CA 1
ATOM 946 C C . GLU A 1 114 ? 0.211 -13.233 -5.692 1.00 95.56 114 GLU A C 1
ATOM 948 O O . GLU A 1 114 ? 1.203 -13.897 -5.990 1.00 95.56 114 GLU A O 1
ATOM 953 N N . GLY A 1 115 ? 0.132 -12.538 -4.560 1.00 95.38 115 GLY A N 1
ATOM 954 C CA . GLY A 1 115 ? 1.210 -12.474 -3.583 1.00 95.38 115 GLY A CA 1
ATOM 955 C C . GLY A 1 115 ? 1.302 -11.118 -2.882 1.00 95.38 115 GLY A C 1
ATOM 956 O O . GLY A 1 115 ? 0.456 -10.242 -3.090 1.00 95.38 115 GLY A O 1
ATOM 957 N N . PRO A 1 116 ? 2.359 -10.906 -2.078 1.00 96.00 116 PRO A N 1
ATOM 958 C CA . PRO A 1 116 ? 2.469 -9.740 -1.200 1.00 96.00 116 PRO A CA 1
ATOM 959 C C . PRO A 1 116 ? 2.434 -8.396 -1.939 1.00 96.00 116 PRO A C 1
ATOM 961 O O . PRO A 1 116 ? 1.863 -7.428 -1.449 1.00 96.00 116 PRO A O 1
ATOM 964 N N . VAL A 1 117 ? 3.011 -8.320 -3.144 1.00 97.75 117 VAL A N 1
ATOM 965 C CA . VAL A 1 117 ? 3.022 -7.075 -3.935 1.00 97.75 117 VAL A CA 1
ATOM 966 C C . VAL A 1 117 ? 1.613 -6.707 -4.408 1.00 97.75 117 VAL A C 1
ATOM 968 O O . VAL A 1 117 ? 1.245 -5.532 -4.389 1.00 97.75 117 VAL A O 1
ATOM 971 N N . LYS A 1 118 ? 0.796 -7.701 -4.774 1.00 97.94 118 LYS A N 1
ATOM 972 C CA . LYS A 1 118 ? -0.603 -7.487 -5.155 1.00 97.94 118 LYS A CA 1
ATOM 973 C C . LYS A 1 118 ? -1.474 -7.161 -3.945 1.00 97.94 118 LYS A C 1
ATOM 975 O O . LYS A 1 118 ? -2.335 -6.295 -4.054 1.00 97.94 118 LYS A O 1
ATOM 980 N N . ASP A 1 119 ? -1.200 -7.742 -2.777 1.00 98.38 119 ASP A N 1
ATOM 981 C CA . ASP A 1 119 ? -1.853 -7.335 -1.524 1.00 98.38 119 ASP A CA 1
ATOM 982 C C . ASP A 1 119 ? -1.496 -5.896 -1.119 1.00 98.38 119 ASP A C 1
ATOM 984 O O . ASP A 1 119 ? -2.372 -5.153 -0.675 1.00 98.38 119 ASP A O 1
ATOM 988 N N . SER A 1 120 ? -0.263 -5.439 -1.368 1.00 98.44 120 SER A N 1
ATOM 989 C CA . SER A 1 120 ? 0.073 -4.016 -1.231 1.00 98.44 120 SER A CA 1
ATOM 990 C C . SER A 1 120 ? -0.774 -3.137 -2.155 1.00 98.44 120 SER A C 1
ATOM 992 O O . SER A 1 120 ? -1.225 -2.081 -1.722 1.00 98.44 120 SER A O 1
ATOM 994 N N . ALA A 1 121 ? -1.009 -3.552 -3.406 1.00 98.50 121 ALA A N 1
ATOM 995 C CA . ALA A 1 121 ? -1.883 -2.812 -4.317 1.00 98.50 121 ALA A CA 1
ATOM 996 C C . ALA A 1 121 ? -3.345 -2.826 -3.837 1.00 98.50 121 ALA A C 1
ATOM 998 O O . ALA A 1 121 ? -4.018 -1.798 -3.895 1.00 98.50 121 ALA A O 1
ATOM 999 N N . ARG A 1 122 ? -3.841 -3.962 -3.319 1.00 98.69 122 ARG A N 1
ATOM 1000 C CA . ARG A 1 122 ? -5.182 -4.073 -2.715 1.00 98.69 122 ARG A CA 1
ATOM 1001 C C . ARG A 1 122 ? -5.366 -3.075 -1.575 1.00 98.69 122 ARG A C 1
ATOM 1003 O O . ARG A 1 122 ? -6.398 -2.410 -1.535 1.00 98.69 122 ARG A O 1
ATOM 1010 N N . LEU A 1 123 ? -4.364 -2.925 -0.705 1.00 98.69 123 LEU A N 1
ATOM 1011 C CA . LEU A 1 123 ? -4.370 -1.914 0.354 1.00 98.69 123 LEU A CA 1
ATOM 1012 C C . LEU A 1 123 ? -4.511 -0.493 -0.220 1.00 98.69 123 LEU A C 1
ATOM 1014 O O . LEU A 1 123 ? -5.386 0.249 0.225 1.00 98.69 123 LEU A O 1
ATOM 1018 N N . ASP A 1 124 ? -3.737 -0.140 -1.255 1.00 98.56 124 ASP A N 1
ATOM 1019 C CA . ASP A 1 124 ? -3.846 1.174 -1.911 1.00 98.56 124 ASP A CA 1
ATOM 1020 C C . ASP A 1 124 ? -5.267 1.415 -2.483 1.00 98.56 124 ASP A C 1
ATOM 1022 O O . ASP A 1 124 ? -5.830 2.506 -2.334 1.00 98.56 124 ASP A O 1
ATOM 1026 N N . PHE A 1 125 ? -5.890 0.400 -3.100 1.00 98.69 125 PHE A N 1
ATOM 1027 C CA . PHE A 1 125 ? -7.284 0.476 -3.567 1.00 98.69 125 PHE A CA 1
ATOM 1028 C C . PHE A 1 125 ? -8.277 0.659 -2.416 1.00 98.69 125 PHE A C 1
ATOM 1030 O O . PHE A 1 125 ? -9.172 1.502 -2.514 1.00 98.69 125 PHE A O 1
ATOM 1037 N N . ILE A 1 126 ? -8.129 -0.115 -1.336 1.00 98.69 126 ILE A N 1
ATOM 1038 C CA . ILE A 1 126 ? -8.978 -0.029 -0.142 1.00 98.69 126 ILE A CA 1
ATOM 1039 C C . ILE A 1 126 ? -8.942 1.390 0.411 1.00 98.69 126 ILE A C 1
ATOM 1041 O O . ILE A 1 126 ? -10.003 1.983 0.596 1.00 98.69 126 ILE A O 1
ATOM 1045 N N . GLU A 1 127 ? -7.756 1.969 0.605 1.00 98.00 127 GLU A N 1
ATOM 1046 C CA . GLU A 1 127 ? -7.616 3.327 1.128 1.00 98.00 127 GLU A CA 1
ATOM 1047 C C . GLU A 1 127 ? -8.315 4.374 0.252 1.00 98.00 127 GLU A C 1
ATOM 1049 O O . GLU A 1 127 ? -8.981 5.273 0.773 1.00 98.00 127 GLU A O 1
ATOM 1054 N N . VAL A 1 128 ? -8.185 4.278 -1.076 1.00 98.06 128 VAL A N 1
ATOM 1055 C CA . VAL A 1 128 ? -8.867 5.196 -2.002 1.00 98.06 128 VAL A CA 1
ATOM 1056 C C . VAL A 1 128 ? -10.379 5.018 -1.946 1.00 98.06 128 VAL A C 1
ATOM 1058 O O . VAL A 1 128 ? -11.104 6.012 -1.868 1.00 98.06 128 VAL A O 1
ATOM 1061 N N . TYR A 1 129 ? -10.878 3.784 -1.947 1.00 98.12 129 TYR A N 1
ATOM 1062 C CA . TYR A 1 129 ? -12.312 3.524 -1.855 1.00 98.12 129 TYR A CA 1
ATOM 1063 C C . TYR A 1 129 ? -12.900 3.982 -0.518 1.00 98.12 129 TYR A C 1
ATOM 1065 O O . TYR A 1 129 ? -13.957 4.615 -0.522 1.00 98.12 129 TYR A O 1
ATOM 1073 N N . LEU A 1 130 ? -12.196 3.781 0.600 1.00 97.38 130 LEU A N 1
ATOM 1074 C CA . LEU A 1 130 ? -12.608 4.276 1.916 1.00 97.38 130 LEU A CA 1
ATOM 1075 C C . LEU A 1 130 ? -12.673 5.809 1.940 1.00 97.38 130 LEU A C 1
ATOM 1077 O O . LEU A 1 130 ? -13.673 6.371 2.388 1.00 97.38 130 LEU A O 1
ATOM 1081 N N . LYS A 1 131 ? -11.668 6.501 1.381 1.00 95.06 131 LYS A N 1
ATOM 1082 C CA . LYS A 1 131 ? -11.672 7.973 1.230 1.00 95.06 131 LYS A CA 1
ATOM 1083 C C . LYS A 1 131 ? -12.839 8.477 0.372 1.00 95.06 131 LYS A C 1
ATOM 1085 O O . LYS A 1 131 ? -13.307 9.590 0.579 1.00 95.06 131 LYS A O 1
ATOM 1090 N N . GLN A 1 132 ? -13.318 7.664 -0.569 1.00 95.06 132 GLN A N 1
ATOM 1091 C CA . GLN A 1 132 ? -14.482 7.951 -1.417 1.00 95.06 132 GLN A CA 1
ATOM 1092 C C . GLN A 1 132 ? -15.812 7.461 -0.827 1.00 95.06 132 GLN A C 1
ATOM 1094 O O . GLN A 1 132 ? -16.829 7.510 -1.516 1.00 95.06 132 GLN A O 1
ATOM 1099 N N . ASN A 1 133 ? -15.810 6.962 0.412 1.00 94.25 133 ASN A N 1
ATOM 1100 C CA . ASN A 1 1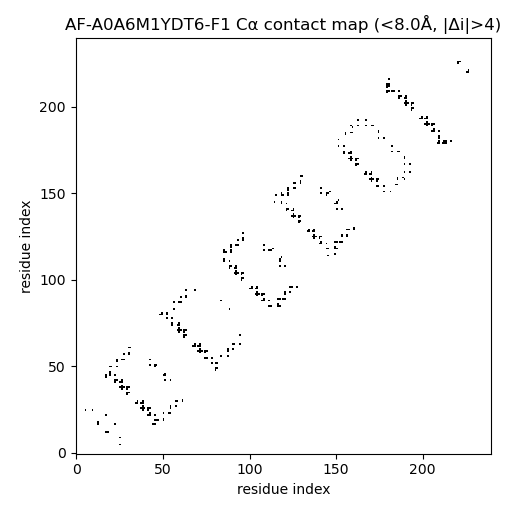33 ? -16.962 6.351 1.070 1.00 94.25 133 ASN A CA 1
ATOM 1101 C C . ASN A 1 133 ? -17.586 5.165 0.298 1.00 94.25 133 ASN A C 1
ATOM 1103 O O . ASN A 1 133 ? -18.780 4.893 0.395 1.00 94.25 133 ASN A O 1
ATOM 1107 N N . LYS A 1 134 ? -16.782 4.442 -0.489 1.00 96.19 134 LYS A N 1
ATOM 1108 C CA . LYS A 1 134 ? -17.185 3.246 -1.248 1.00 96.19 134 LYS A CA 1
ATOM 1109 C C . LYS A 1 134 ? -16.864 1.975 -0.455 1.00 96.19 134 LYS A C 1
ATOM 1111 O O . LYS A 1 134 ? -16.091 1.138 -0.919 1.00 96.19 134 LYS A O 1
ATOM 1116 N N . ILE A 1 135 ? -17.450 1.846 0.736 1.00 93.44 135 ILE A N 1
ATOM 1117 C CA . ILE A 1 135 ? -17.132 0.779 1.702 1.00 93.44 135 ILE A CA 1
ATOM 1118 C C . ILE A 1 135 ? -17.300 -0.623 1.097 1.00 93.44 135 ILE A C 1
ATOM 1120 O O . ILE A 1 135 ? -16.390 -1.436 1.215 1.00 93.44 135 ILE A O 1
ATOM 1124 N N . ASP A 1 136 ? -18.387 -0.886 0.367 1.00 95.81 136 ASP A N 1
ATOM 1125 C CA . ASP A 1 136 ? -18.647 -2.211 -0.226 1.00 95.81 136 ASP A CA 1
ATOM 1126 C C . ASP A 1 136 ? -17.541 -2.653 -1.200 1.00 95.81 136 ASP A C 1
ATOM 1128 O O . ASP A 1 136 ? -17.154 -3.825 -1.248 1.00 95.81 136 ASP A O 1
ATOM 1132 N N . LYS A 1 137 ? -16.974 -1.700 -1.956 1.00 97.62 137 LYS A N 1
ATOM 1133 C CA . LYS A 1 137 ? -15.836 -1.973 -2.845 1.00 97.62 137 LYS A CA 1
ATOM 1134 C C . LYS A 1 137 ? -14.573 -2.268 -2.047 1.00 97.62 137 LYS A C 1
ATOM 1136 O O . LYS A 1 137 ? -13.847 -3.191 -2.405 1.00 97.62 137 LYS A O 1
ATOM 1141 N N . SER A 1 138 ? -14.323 -1.517 -0.973 1.00 97.75 138 SER A N 1
ATOM 1142 C CA . SER A 1 138 ? -13.209 -1.791 -0.063 1.00 97.75 138 SER A CA 1
ATOM 1143 C C . SER A 1 138 ? -13.314 -3.196 0.530 1.00 97.75 138 SER A C 1
ATOM 1145 O O . SER A 1 138 ? -12.324 -3.919 0.509 1.00 97.75 138 SER A O 1
ATOM 1147 N N . VAL A 1 139 ? -14.497 -3.610 1.002 1.00 97.25 139 VAL A N 1
ATOM 1148 C CA . VAL A 1 139 ? -14.726 -4.952 1.577 1.00 97.25 139 VAL A CA 1
ATOM 1149 C C . VAL A 1 139 ? -14.467 -6.041 0.535 1.00 97.25 139 VAL A C 1
ATOM 1151 O O . VAL A 1 139 ? -13.684 -6.951 0.776 1.00 97.25 139 VAL A O 1
ATOM 1154 N N . THR A 1 140 ? -14.995 -5.879 -0.682 1.00 98.06 140 THR A N 1
ATOM 1155 C CA . THR A 1 140 ? -14.768 -6.837 -1.783 1.00 98.06 140 THR A CA 1
ATOM 1156 C C . THR A 1 140 ? -13.279 -7.036 -2.102 1.00 98.06 140 THR A C 1
ATOM 1158 O O . THR A 1 140 ? -12.854 -8.128 -2.484 1.00 98.06 140 THR A O 1
ATOM 1161 N N . VAL A 1 141 ? -12.473 -5.974 -2.001 1.00 98.25 141 VAL A N 1
ATOM 1162 C CA . VAL A 1 141 ? -11.018 -6.049 -2.208 1.00 98.25 141 VAL A CA 1
ATOM 1163 C C . VAL A 1 141 ? -10.324 -6.685 -1.001 1.00 98.25 141 VAL A C 1
ATOM 1165 O O . VAL A 1 141 ? -9.429 -7.509 -1.188 1.00 98.25 141 VAL A O 1
ATOM 1168 N N . PHE A 1 142 ? -10.754 -6.339 0.214 1.00 98.06 142 PHE A N 1
ATOM 1169 C CA . PHE A 1 142 ? -10.228 -6.864 1.475 1.00 98.06 142 PHE A CA 1
ATOM 1170 C C . PHE A 1 142 ? -10.387 -8.381 1.604 1.00 98.06 142 PHE A C 1
ATOM 1172 O O . PHE A 1 142 ? -9.437 -9.065 1.986 1.00 98.06 142 PHE A O 1
ATOM 1179 N N . ASP A 1 143 ? -11.538 -8.923 1.205 1.00 97.12 143 ASP A N 1
ATOM 1180 C CA . ASP A 1 143 ? -11.834 -10.359 1.290 1.00 97.12 143 ASP A CA 1
ATOM 1181 C C . ASP A 1 143 ? -10.886 -11.219 0.441 1.00 97.12 143 ASP A C 1
ATOM 1183 O O . ASP A 1 143 ? -10.704 -12.407 0.703 1.00 97.12 143 ASP A O 1
ATOM 1187 N N . LYS A 1 144 ? -10.244 -10.618 -0.567 1.00 97.12 144 LYS A N 1
ATOM 1188 C CA . LYS A 1 144 ? -9.269 -11.284 -1.441 1.00 97.12 144 LYS A CA 1
ATOM 1189 C C . LYS A 1 144 ? -7.832 -11.214 -0.918 1.00 97.12 144 LYS A C 1
ATOM 1191 O O . LYS A 1 144 ? -6.950 -11.805 -1.539 1.00 97.12 144 LYS A O 1
ATOM 1196 N N . MET A 1 145 ? -7.576 -10.476 0.163 1.00 97.31 145 MET A N 1
ATOM 1197 C CA . MET A 1 145 ? -6.237 -10.347 0.741 1.00 97.31 145 MET A CA 1
ATOM 1198 C C . MET A 1 145 ? -5.865 -11.587 1.551 1.00 97.31 145 MET A C 1
ATOM 1200 O O . MET A 1 145 ? -6.685 -12.123 2.310 1.00 97.31 145 MET A O 1
ATOM 1204 N N . GLN A 1 146 ? -4.604 -12.002 1.444 1.00 95.56 146 GLN A N 1
ATOM 1205 C CA . GLN A 1 146 ? -4.052 -13.033 2.317 1.00 95.56 146 GLN A CA 1
ATOM 1206 C C . GLN A 1 146 ? -3.836 -12.473 3.727 1.00 95.56 146 GLN A C 1
ATOM 1208 O O . GLN A 1 146 ? -3.590 -11.278 3.904 1.00 95.56 146 GLN A O 1
ATOM 1213 N N . GLU A 1 147 ? -3.941 -13.323 4.750 1.00 93.38 147 GLU A N 1
ATOM 1214 C CA . GLU A 1 147 ? -3.571 -12.910 6.108 1.00 93.38 147 GLU A CA 1
ATOM 1215 C C . GLU A 1 147 ? -2.082 -12.547 6.168 1.00 93.38 147 GLU A C 1
ATOM 1217 O O . GLU A 1 147 ? -1.233 -13.230 5.596 1.00 93.38 147 GLU A O 1
ATOM 1222 N N . GLY A 1 148 ? -1.768 -11.461 6.869 1.00 93.06 148 GLY A N 1
ATOM 1223 C CA . GLY A 1 148 ? -0.420 -10.907 6.956 1.00 93.06 148 GLY A CA 1
ATOM 1224 C C . GLY A 1 148 ? -0.444 -9.397 7.167 1.00 93.06 148 GLY A C 1
ATOM 1225 O O . GLY A 1 148 ? -1.499 -8.805 7.419 1.00 93.06 148 GLY A O 1
ATOM 1226 N N . ASP A 1 149 ? 0.722 -8.766 7.023 1.00 93.50 149 ASP A N 1
ATOM 1227 C CA . ASP A 1 149 ? 0.914 -7.343 7.322 1.00 93.50 149 ASP A CA 1
ATOM 1228 C C . ASP A 1 149 ? -0.034 -6.428 6.542 1.00 93.50 149 ASP A C 1
ATOM 1230 O O . ASP A 1 149 ? -0.645 -5.531 7.118 1.00 93.50 149 ASP A O 1
ATOM 1234 N N . PHE A 1 150 ? -0.208 -6.662 5.238 1.00 97.31 150 PHE A N 1
ATOM 1235 C CA . PHE A 1 150 ? -1.077 -5.814 4.418 1.00 97.31 150 PHE A CA 1
ATOM 1236 C C . PHE A 1 150 ? -2.544 -5.905 4.837 1.00 97.31 150 PHE A C 1
ATOM 1238 O O . PHE A 1 150 ? -3.245 -4.895 4.824 1.00 97.31 150 PHE A O 1
ATOM 1245 N N . LYS A 1 151 ? -3.015 -7.086 5.253 1.00 95.88 151 LYS A N 1
ATOM 1246 C CA . LYS A 1 151 ? -4.395 -7.256 5.714 1.00 95.88 151 LYS A CA 1
ATOM 1247 C C . LYS A 1 151 ? -4.608 -6.670 7.107 1.00 95.88 151 LYS A C 1
ATOM 1249 O O . LYS A 1 151 ? -5.652 -6.067 7.342 1.00 95.88 151 LYS A O 1
ATOM 1254 N N . ARG A 1 152 ? -3.607 -6.735 7.997 1.00 96.00 152 ARG A N 1
ATOM 1255 C CA . ARG A 1 152 ? -3.597 -5.959 9.254 1.00 96.00 152 ARG A CA 1
ATOM 1256 C C . ARG A 1 152 ? -3.716 -4.459 8.972 1.00 96.00 152 ARG A C 1
ATOM 1258 O O . ARG A 1 152 ? -4.613 -3.817 9.509 1.00 96.00 152 ARG A O 1
ATOM 1265 N N . LEU A 1 153 ? -2.878 -3.918 8.085 1.00 97.12 153 LEU A N 1
ATOM 1266 C CA . LEU A 1 153 ? -2.922 -2.499 7.705 1.00 97.12 153 LEU A CA 1
ATOM 1267 C C . LEU A 1 153 ? -4.277 -2.109 7.094 1.00 97.12 153 LEU A C 1
ATOM 1269 O O . LEU A 1 153 ? -4.799 -1.032 7.375 1.00 97.12 153 LEU A O 1
ATOM 1273 N N . ALA A 1 154 ? -4.892 -2.995 6.307 1.00 98.06 154 ALA A N 1
ATOM 1274 C CA . ALA A 1 154 ? -6.228 -2.758 5.779 1.00 98.06 154 ALA A CA 1
ATOM 1275 C C . ALA A 1 154 ? -7.289 -2.696 6.894 1.00 98.06 154 ALA A C 1
ATOM 1277 O O . ALA A 1 154 ? -8.122 -1.790 6.867 1.00 98.06 154 ALA A O 1
ATOM 1278 N N . ARG A 1 155 ? -7.235 -3.578 7.910 1.00 97.81 155 ARG A N 1
ATOM 1279 C CA . ARG A 1 155 ? -8.112 -3.506 9.100 1.00 97.81 155 ARG A CA 1
ATOM 1280 C C . ARG A 1 155 ? -7.972 -2.156 9.812 1.00 97.81 155 ARG A C 1
ATOM 1282 O O . ARG A 1 155 ? -8.981 -1.516 10.104 1.00 97.81 155 ARG A O 1
ATOM 1289 N N . GLU A 1 156 ? -6.746 -1.665 10.003 1.00 97.38 156 GLU A N 1
ATOM 1290 C CA . GLU A 1 156 ? -6.504 -0.331 10.577 1.00 97.38 156 GLU A CA 1
ATOM 1291 C C . GLU A 1 156 ? -7.122 0.800 9.739 1.00 97.38 156 GLU A C 1
ATOM 1293 O O . GLU A 1 156 ? -7.672 1.756 10.297 1.00 97.38 156 GLU A O 1
ATOM 1298 N N . ALA A 1 157 ? -7.057 0.696 8.407 1.00 97.81 157 ALA A N 1
ATOM 1299 C CA . ALA A 1 157 ? -7.667 1.663 7.499 1.00 97.81 157 ALA A CA 1
ATOM 1300 C C . ALA A 1 157 ? -9.205 1.651 7.596 1.00 97.81 157 ALA A C 1
ATOM 1302 O O . ALA A 1 157 ? -9.818 2.721 7.643 1.00 97.81 157 ALA A O 1
ATOM 1303 N N . PHE A 1 158 ? -9.834 0.471 7.684 1.00 98.38 158 PHE A N 1
ATOM 1304 C CA . PHE A 1 158 ? -11.279 0.346 7.920 1.00 98.38 158 PHE A CA 1
ATOM 1305 C C . PHE A 1 158 ? -11.697 0.963 9.251 1.00 98.38 158 PHE A C 1
ATOM 1307 O O . PHE A 1 158 ? -12.657 1.731 9.284 1.00 98.38 158 PHE A O 1
ATOM 1314 N N . ILE A 1 159 ? -10.967 0.671 10.330 1.00 98.06 159 ILE A N 1
ATOM 1315 C CA . ILE A 1 159 ? -11.216 1.244 11.658 1.00 98.06 159 ILE A CA 1
ATOM 1316 C C . ILE A 1 159 ? -11.191 2.767 11.573 1.00 98.06 159 ILE A C 1
ATOM 1318 O O . ILE A 1 159 ? -12.158 3.421 11.953 1.00 98.06 159 ILE A O 1
ATOM 1322 N N . GLU A 1 160 ? -10.141 3.349 10.996 1.00 96.31 160 GLU A N 1
ATOM 1323 C CA . GLU A 1 160 ? -10.047 4.801 10.846 1.00 96.31 160 GLU A CA 1
ATOM 1324 C C . GLU A 1 160 ? -11.203 5.388 10.019 1.00 96.31 160 GLU A C 1
ATOM 1326 O O . GLU A 1 160 ? -11.754 6.433 10.377 1.00 96.31 160 GLU A O 1
ATOM 1331 N N . ALA A 1 161 ? -11.598 4.721 8.933 1.00 97.06 161 ALA A N 1
ATOM 1332 C CA . ALA A 1 161 ? -12.714 5.153 8.099 1.00 97.06 161 ALA A CA 1
ATOM 1333 C C . ALA A 1 161 ? -14.056 5.102 8.846 1.00 97.06 161 ALA A C 1
ATOM 1335 O O . ALA A 1 161 ? -14.823 6.064 8.773 1.00 97.06 161 ALA A O 1
ATOM 1336 N N . TYR A 1 162 ? -14.327 4.036 9.602 1.00 97.25 162 TYR A N 1
ATOM 1337 C CA . TYR A 1 162 ? -15.539 3.916 10.413 1.00 97.25 162 TYR A CA 1
ATOM 1338 C C . TYR A 1 162 ? -15.581 4.946 11.543 1.00 97.25 162 TYR A C 1
ATOM 1340 O O . TYR A 1 162 ? -16.612 5.592 11.736 1.00 97.25 162 TYR A O 1
ATOM 1348 N N . LEU A 1 163 ? -14.460 5.177 12.232 1.00 96.19 163 LEU A N 1
ATOM 1349 C CA . LEU A 1 163 ? -14.359 6.206 13.271 1.00 96.19 163 LEU A CA 1
ATOM 1350 C C . LEU A 1 163 ? -14.634 7.609 12.709 1.00 96.19 163 LEU A C 1
ATOM 1352 O O . LEU A 1 163 ? -15.398 8.364 13.305 1.00 96.19 163 LEU A O 1
ATOM 1356 N N . LYS A 1 164 ? -14.099 7.943 11.524 1.00 93.62 164 LYS A N 1
ATOM 1357 C CA . LYS A 1 164 ? -14.387 9.215 10.827 1.00 93.62 164 LYS A CA 1
ATOM 1358 C C . LYS A 1 164 ? -15.866 9.395 10.470 1.00 93.62 164 LYS A C 1
ATOM 1360 O O . LYS A 1 164 ? -16.318 10.526 10.319 1.00 93.62 164 LYS A O 1
ATOM 1365 N N . GLN A 1 165 ? -16.612 8.301 10.339 1.00 92.88 165 GLN A N 1
ATOM 1366 C CA . GLN A 1 165 ? -18.053 8.298 10.072 1.00 92.88 165 GLN A CA 1
ATOM 1367 C C . GLN A 1 165 ? -18.900 8.160 11.347 1.00 92.88 165 GLN A C 1
ATOM 1369 O O . GLN A 1 165 ? -20.108 7.958 11.249 1.00 92.88 165 GLN A O 1
ATOM 1374 N N . ASN A 1 166 ? -18.288 8.252 12.535 1.00 92.88 166 ASN A N 1
ATOM 1375 C CA . ASN A 1 166 ? -18.922 8.008 13.835 1.00 92.88 166 ASN A CA 1
ATOM 1376 C C . ASN A 1 166 ? -19.563 6.609 13.963 1.00 92.88 166 ASN A C 1
ATOM 1378 O O . ASN A 1 166 ? -20.469 6.409 14.766 1.00 92.88 166 ASN A O 1
ATOM 1382 N N . GLN A 1 167 ? -19.092 5.626 13.191 1.00 95.25 167 GLN A N 1
ATOM 1383 C CA . GLN A 1 167 ? -19.549 4.234 13.235 1.00 95.25 167 GLN A CA 1
ATOM 1384 C C . GLN A 1 167 ? -18.631 3.409 14.147 1.00 95.25 167 GLN A C 1
ATOM 1386 O O . GLN A 1 167 ? -18.000 2.450 13.703 1.00 95.25 167 GLN A O 1
ATOM 1391 N N . ILE A 1 168 ? -18.521 3.808 15.419 1.00 96.25 168 ILE A N 1
ATOM 1392 C CA . ILE A 1 168 ? -17.580 3.190 16.368 1.00 96.25 168 ILE A CA 1
ATOM 1393 C C . ILE A 1 168 ? -17.852 1.693 16.534 1.00 96.25 168 ILE A C 1
ATOM 1395 O O . ILE A 1 168 ? -16.904 0.918 16.520 1.00 96.25 168 ILE A O 1
ATOM 1399 N N . ASP A 1 169 ? -19.115 1.269 16.569 1.00 96.44 169 ASP A N 1
ATOM 1400 C CA . ASP A 1 169 ? -19.468 -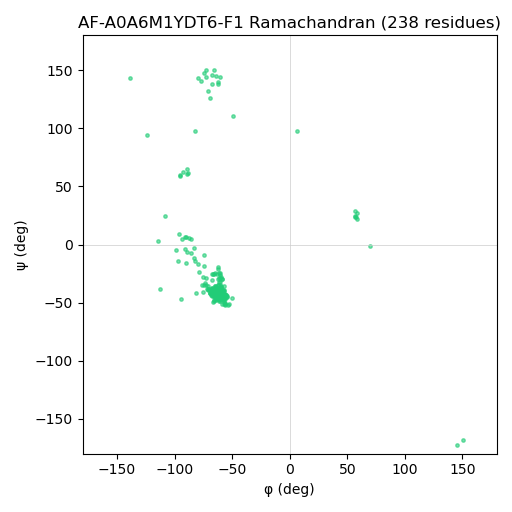0.150 16.715 1.00 96.44 169 ASP A CA 1
ATOM 1401 C C . ASP A 1 169 ? -18.847 -1.024 15.614 1.00 96.44 169 ASP A C 1
ATOM 1403 O O . ASP A 1 169 ? -18.308 -2.092 15.891 1.00 96.44 169 ASP A O 1
ATOM 1407 N N . LYS A 1 170 ? -18.824 -0.538 14.365 1.00 96.44 170 LYS A N 1
ATOM 1408 C CA . LYS A 1 170 ? -18.175 -1.253 13.254 1.00 96.44 170 LYS A CA 1
ATOM 1409 C C . LYS A 1 170 ? -16.655 -1.238 13.363 1.00 96.44 170 LYS A C 1
ATOM 1411 O O . LYS A 1 170 ? -16.009 -2.218 13.003 1.00 96.44 170 LYS A O 1
ATOM 1416 N N . ALA A 1 171 ? -16.079 -0.141 13.859 1.00 97.50 171 ALA A N 1
ATOM 1417 C CA . ALA A 1 171 ? -14.652 -0.083 14.152 1.00 97.50 171 ALA A CA 1
ATOM 1418 C C . ALA A 1 171 ? -14.266 -1.116 15.227 1.00 97.50 171 ALA A C 1
ATOM 1420 O O . ALA A 1 171 ? -13.243 -1.779 15.082 1.00 97.50 171 ALA A O 1
ATOM 1421 N N . ILE A 1 172 ? -15.110 -1.309 16.249 1.00 97.50 172 ILE A N 1
ATOM 1422 C CA . ILE A 1 172 ? -14.939 -2.373 17.248 1.00 97.50 172 ILE A CA 1
ATOM 1423 C C . ILE A 1 172 ? -15.032 -3.755 16.605 1.00 97.50 172 ILE A C 1
ATOM 1425 O O . ILE A 1 172 ? -14.153 -4.569 16.847 1.00 97.50 172 ILE A O 1
ATOM 1429 N N . THR A 1 173 ? -16.016 -4.011 15.736 1.00 97.19 173 THR A N 1
ATOM 1430 C CA . THR A 1 173 ? -16.126 -5.312 15.049 1.00 97.19 173 THR A CA 1
ATOM 1431 C C . THR A 1 173 ? -14.844 -5.669 14.295 1.00 97.19 173 THR A C 1
ATOM 1433 O O . THR A 1 173 ? -14.337 -6.774 14.437 1.00 97.19 173 THR A O 1
ATOM 1436 N N . VAL A 1 174 ? -14.267 -4.721 13.549 1.00 96.81 174 VAL A N 1
ATOM 1437 C CA . VAL A 1 174 ? -12.997 -4.956 12.840 1.00 96.81 174 VAL A CA 1
ATOM 1438 C C . VAL A 1 174 ? -11.831 -5.141 13.818 1.00 96.81 174 VAL A C 1
ATOM 1440 O O . VAL A 1 174 ? -10.959 -5.973 13.579 1.00 96.81 174 VAL A O 1
ATOM 1443 N N . PHE A 1 175 ? -11.802 -4.385 14.918 1.00 97.12 175 PHE A N 1
ATOM 1444 C CA . PHE A 1 175 ? -10.786 -4.514 15.967 1.00 97.12 175 PHE A CA 1
ATOM 1445 C C . PHE A 1 175 ? -10.833 -5.878 16.669 1.00 97.12 175 PHE A C 1
ATOM 1447 O O . PHE A 1 175 ? -9.786 -6.432 16.991 1.00 97.12 175 PHE A O 1
ATOM 1454 N N . ASP A 1 176 ? -12.024 -6.442 16.868 1.00 95.19 176 ASP A N 1
ATOM 1455 C CA . ASP A 1 176 ? -12.225 -7.753 17.493 1.00 95.19 176 ASP A CA 1
ATOM 1456 C C . ASP A 1 176 ? -11.662 -8.906 16.653 1.00 95.19 176 ASP A C 1
ATOM 1458 O O . ASP A 1 176 ? -11.289 -9.941 17.200 1.00 95.19 176 ASP A O 1
ATOM 1462 N N . GLU A 1 177 ? -11.549 -8.716 15.339 1.00 93.25 177 GLU A N 1
ATOM 1463 C CA . GLU A 1 177 ? -10.942 -9.676 14.412 1.00 93.25 177 GLU A CA 1
ATOM 1464 C C . GLU A 1 177 ? -9.413 -9.533 14.300 1.00 93.25 177 GLU A C 1
ATOM 1466 O O . GLU A 1 177 ? -8.759 -10.344 13.637 1.00 93.25 177 GLU A O 1
ATOM 1471 N N . MET A 1 178 ? -8.819 -8.496 14.901 1.00 93.62 178 MET A N 1
ATOM 1472 C CA . MET A 1 178 ? -7.367 -8.316 14.916 1.00 93.62 178 MET A CA 1
ATOM 1473 C C . MET A 1 178 ? -6.723 -9.208 15.978 1.00 93.62 178 MET A C 1
ATOM 1475 O O . MET A 1 178 ? -7.250 -9.380 17.077 1.00 93.62 178 MET A O 1
ATOM 1479 N N . LYS A 1 179 ? -5.534 -9.737 15.672 1.00 88.06 179 LYS A N 1
ATOM 1480 C CA . LYS A 1 179 ? -4.732 -10.457 16.664 1.00 88.06 179 LYS A CA 1
ATOM 1481 C C . LYS A 1 179 ? -4.304 -9.513 17.789 1.00 88.06 179 LYS A C 1
ATOM 1483 O O . LYS A 1 179 ? -4.050 -8.332 17.550 1.00 88.06 179 LYS A O 1
ATOM 1488 N N . GLU A 1 180 ? -4.231 -10.037 19.009 1.00 82.88 180 GLU A N 1
ATOM 1489 C CA . GLU A 1 180 ? -3.960 -9.244 20.217 1.00 82.88 180 GLU A CA 1
ATOM 1490 C C . GLU A 1 180 ? -2.588 -8.550 20.203 1.00 82.88 180 GLU A C 1
ATOM 1492 O O . GLU A 1 180 ? -2.446 -7.470 20.766 1.00 82.88 180 GLU A O 1
ATOM 1497 N N . ASP A 1 181 ? -1.598 -9.140 19.535 1.00 80.62 181 ASP A N 1
ATOM 1498 C CA . ASP A 1 181 ? -0.233 -8.627 19.374 1.00 80.62 181 ASP A CA 1
ATOM 1499 C C . ASP A 1 181 ? -0.104 -7.543 18.285 1.00 80.62 181 ASP A C 1
ATOM 1501 O O . ASP A 1 181 ? 0.852 -6.770 18.284 1.00 80.62 181 ASP A O 1
ATOM 1505 N N . ASP A 1 182 ? -1.097 -7.430 17.402 1.00 84.62 182 ASP A N 1
ATOM 1506 C CA . ASP A 1 182 ? -1.090 -6.566 16.215 1.00 84.62 182 ASP A CA 1
ATOM 1507 C C . ASP A 1 182 ? -2.141 -5.433 16.277 1.00 84.62 182 ASP A C 1
ATOM 1509 O O . ASP A 1 182 ? -2.311 -4.675 15.319 1.00 84.62 182 ASP A O 1
ATOM 1513 N N . ASN A 1 183 ? -2.888 -5.304 17.380 1.00 89.81 183 ASN A N 1
ATOM 1514 C CA . ASN A 1 183 ? -4.046 -4.402 17.467 1.00 89.81 183 ASN A CA 1
ATOM 1515 C C . ASN A 1 183 ? -3.765 -3.049 18.149 1.00 89.81 183 ASN A C 1
ATOM 1517 O O . ASN A 1 183 ? -4.640 -2.181 18.170 1.00 89.81 183 ASN A O 1
ATOM 1521 N N . ALA A 1 184 ? -2.562 -2.830 18.689 1.00 91.81 184 ALA A N 1
ATOM 1522 C CA . ALA A 1 184 ? -2.280 -1.685 19.557 1.00 91.81 184 ALA A CA 1
ATOM 1523 C C . ALA A 1 184 ? -2.569 -0.327 18.890 1.00 91.81 184 ALA A C 1
ATOM 1525 O O . ALA A 1 184 ? -3.256 0.517 19.467 1.00 91.81 184 ALA A O 1
ATOM 1526 N N . LEU A 1 185 ? -2.104 -0.121 17.651 1.00 92.50 185 LEU A N 1
ATOM 1527 C CA . LEU A 1 185 ? -2.328 1.134 16.920 1.00 92.50 185 LEU A CA 1
ATOM 1528 C C . LEU A 1 185 ? -3.812 1.370 16.616 1.00 92.50 185 LEU A C 1
ATOM 1530 O O . LEU A 1 185 ? -4.310 2.484 16.789 1.00 92.50 185 LEU A O 1
ATOM 1534 N N . ALA A 1 186 ? -4.532 0.325 16.205 1.00 95.44 186 ALA A N 1
ATOM 1535 C CA . ALA A 1 186 ? -5.972 0.383 15.978 1.00 95.44 186 ALA A CA 1
ATOM 1536 C C . ALA A 1 186 ? -6.739 0.734 17.261 1.00 95.44 186 ALA A C 1
ATOM 1538 O O . ALA A 1 186 ? -7.597 1.620 17.261 1.00 95.44 186 ALA A O 1
ATOM 1539 N N . GLY A 1 187 ? -6.390 0.080 18.369 1.00 96.38 187 GLY A N 1
ATOM 1540 C CA . GLY A 1 187 ? -7.018 0.298 19.663 1.00 96.38 187 GLY A CA 1
ATOM 1541 C C . GLY A 1 187 ? -6.793 1.716 20.194 1.00 96.38 187 GLY A C 1
ATOM 1542 O O . GLY A 1 187 ? -7.727 2.322 20.715 1.00 96.38 187 GLY A O 1
ATOM 1543 N N . LEU A 1 188 ? -5.610 2.307 19.983 1.00 96.56 188 LEU A N 1
ATOM 1544 C CA . LEU A 1 188 ? -5.345 3.708 20.338 1.00 96.56 188 LEU A CA 1
ATOM 1545 C C . LEU A 1 188 ? -6.259 4.689 19.587 1.00 96.56 188 LEU A C 1
ATOM 1547 O O . LEU A 1 188 ? -6.779 5.623 20.201 1.00 96.56 188 LEU A O 1
ATOM 1551 N N . LYS A 1 189 ? -6.520 4.462 18.290 1.00 97.00 189 LYS A N 1
ATOM 1552 C CA . LYS A 1 189 ? -7.465 5.288 17.512 1.00 97.00 189 LYS A CA 1
ATOM 1553 C C . LYS A 1 189 ? -8.890 5.194 18.072 1.00 97.00 189 LYS A C 1
ATOM 1555 O O . LYS A 1 189 ? -9.594 6.199 18.155 1.00 97.00 189 LYS A O 1
ATOM 1560 N N . ILE A 1 190 ? -9.310 3.997 18.483 1.00 97.94 190 ILE A N 1
ATOM 1561 C CA . ILE A 1 190 ? -10.628 3.760 19.089 1.00 97.94 190 ILE A CA 1
ATOM 1562 C C . ILE A 1 190 ? -10.732 4.440 20.463 1.00 97.94 190 ILE A C 1
ATOM 1564 O O . ILE A 1 190 ? -11.734 5.095 20.746 1.00 97.94 190 ILE A O 1
ATOM 1568 N N . ILE A 1 191 ? -9.693 4.347 21.298 1.00 97.88 191 ILE A N 1
ATOM 1569 C CA . ILE A 1 191 ? -9.608 5.048 22.590 1.00 97.88 191 ILE A CA 1
ATOM 1570 C C . ILE A 1 191 ? -9.748 6.560 22.391 1.00 97.88 191 ILE A C 1
ATOM 1572 O O . ILE A 1 191 ? -10.529 7.205 23.091 1.00 97.88 191 ILE A O 1
ATOM 1576 N N . GLU A 1 192 ? -9.031 7.133 21.419 1.00 96.69 192 GLU A N 1
ATOM 1577 C CA . GLU A 1 192 ? -9.139 8.556 21.087 1.00 96.69 192 GLU A CA 1
ATOM 1578 C C . GLU A 1 192 ? -10.576 8.933 20.692 1.00 96.69 192 GLU A C 1
ATOM 1580 O O . GLU A 1 192 ? -11.093 9.961 21.138 1.00 96.69 192 GLU A O 1
ATOM 1585 N N . ALA A 1 193 ? -11.245 8.094 19.895 1.00 96.94 193 ALA A N 1
ATOM 1586 C CA . ALA A 1 193 ? -12.633 8.312 19.502 1.00 96.94 193 ALA A CA 1
ATOM 1587 C C . ALA A 1 193 ? -13.600 8.265 20.698 1.00 96.94 193 ALA A C 1
ATOM 1589 O O . ALA A 1 193 ? -14.425 9.168 20.842 1.00 96.94 193 ALA A O 1
ATOM 1590 N N . TYR A 1 194 ? -13.471 7.285 21.597 1.00 97.50 194 TYR A N 1
ATOM 1591 C CA . TYR A 1 194 ? -14.289 7.219 22.812 1.00 97.50 194 TYR A CA 1
ATOM 1592 C C . TYR A 1 194 ? -14.061 8.410 23.744 1.00 97.50 194 TYR A C 1
ATOM 1594 O O . TYR A 1 194 ? -15.026 8.975 24.262 1.00 97.50 194 TYR A O 1
ATOM 1602 N N . ASN A 1 195 ? -12.812 8.849 23.908 1.00 95.94 195 ASN A N 1
ATOM 1603 C CA . ASN A 1 195 ? -12.486 10.021 24.719 1.00 95.94 195 ASN A CA 1
ATOM 1604 C C . ASN A 1 195 ? -13.134 11.298 24.168 1.00 95.94 195 ASN A C 1
ATOM 1606 O O . ASN A 1 195 ? -13.681 12.082 24.939 1.00 95.94 195 ASN A O 1
ATOM 1610 N N . LYS A 1 196 ? -13.158 11.486 22.839 1.00 95.56 196 LYS A N 1
ATOM 1611 C CA . LYS A 1 196 ? -13.867 12.614 22.198 1.00 95.56 196 LYS A CA 1
ATOM 1612 C C . LYS A 1 196 ? -15.374 12.610 22.475 1.00 95.56 196 LYS A C 1
ATOM 16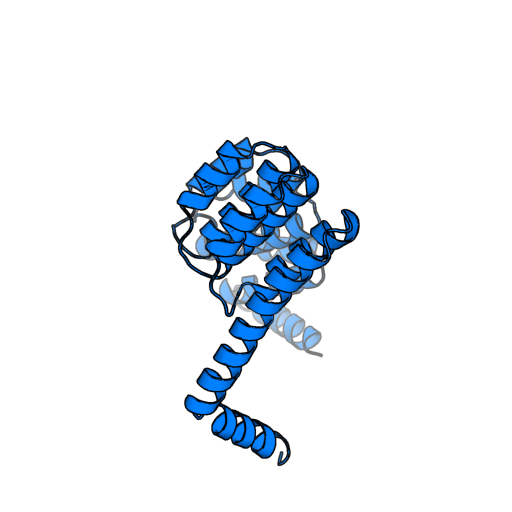14 O O . LYS A 1 196 ? -15.992 13.671 22.462 1.00 95.56 196 LYS A O 1
ATOM 1619 N N . LEU A 1 197 ? -15.954 11.441 22.744 1.00 95.12 197 LEU A N 1
ATOM 1620 C CA . LEU A 1 197 ? -17.359 11.271 23.122 1.00 95.12 197 LEU A CA 1
ATOM 1621 C C . LEU A 1 197 ? -17.588 11.245 24.643 1.00 95.12 197 LEU A C 1
ATOM 1623 O O . LEU A 1 197 ? -18.717 11.027 25.076 1.00 95.12 197 LEU A O 1
ATOM 1627 N N . ASN A 1 198 ? -16.548 11.464 25.456 1.00 95.62 198 ASN A N 1
ATOM 1628 C CA . ASN A 1 198 ? -16.571 11.331 26.918 1.00 95.62 198 ASN A CA 1
ATOM 1629 C C . ASN A 1 198 ? -16.982 9.928 27.413 1.00 95.62 198 ASN A C 1
ATOM 1631 O O . ASN A 1 198 ? -17.498 9.777 28.519 1.00 95.62 198 ASN A O 1
ATOM 1635 N N . GLN A 1 199 ? -16.746 8.887 26.610 1.00 96.00 199 GLN A N 1
ATOM 1636 C CA . GLN A 1 199 ? -17.024 7.492 26.960 1.00 96.00 199 GLN A CA 1
ATOM 1637 C C . GLN A 1 199 ? -15.792 6.825 27.588 1.00 96.00 199 GLN A C 1
ATOM 1639 O O . GLN A 1 199 ? -15.229 5.869 27.053 1.00 96.00 199 GLN A O 1
ATOM 1644 N N . THR A 1 200 ? -15.352 7.348 28.732 1.00 95.00 200 THR A N 1
ATOM 1645 C CA . THR A 1 200 ? -14.103 6.936 29.396 1.00 95.00 200 THR A CA 1
ATOM 1646 C C . THR A 1 200 ? -14.090 5.457 29.791 1.00 95.00 200 THR A C 1
ATOM 1648 O O . THR A 1 200 ? -13.049 4.809 29.708 1.00 95.00 200 THR A O 1
ATOM 1651 N N . GLU A 1 201 ? -15.238 4.895 30.179 1.00 97.12 201 GLU A N 1
ATOM 1652 C CA . GLU A 1 201 ? -15.353 3.468 30.516 1.00 97.12 201 GLU A CA 1
ATOM 1653 C C . GLU A 1 201 ? -15.052 2.579 29.300 1.00 97.12 201 GLU A C 1
ATOM 1655 O O . GLU A 1 201 ? -14.245 1.653 29.388 1.00 97.12 201 GLU A O 1
ATOM 1660 N N . ASN A 1 202 ? -15.605 2.920 28.133 1.00 97.12 202 ASN A N 1
ATOM 1661 C CA . ASN A 1 202 ? -15.349 2.195 26.887 1.00 97.12 202 ASN A CA 1
ATOM 1662 C C . ASN A 1 202 ? -13.887 2.334 26.439 1.00 97.12 202 ASN A C 1
ATOM 1664 O O . ASN A 1 202 ? -13.269 1.358 26.012 1.00 97.12 202 ASN A O 1
ATOM 1668 N N . ALA A 1 203 ? -13.297 3.523 26.592 1.00 96.69 203 ALA A N 1
ATOM 1669 C CA . ALA A 1 203 ? -11.874 3.737 26.345 1.00 96.69 203 ALA A CA 1
ATOM 1670 C C . ALA A 1 203 ? -10.993 2.842 27.242 1.00 96.69 203 ALA A C 1
ATOM 1672 O O . ALA A 1 203 ? -10.046 2.219 26.757 1.00 96.69 203 ALA A O 1
ATOM 1673 N N . ALA A 1 204 ? -11.327 2.720 28.530 1.00 97.06 204 ALA A N 1
ATOM 1674 C CA . ALA A 1 204 ? -10.597 1.873 29.472 1.00 97.06 204 ALA A CA 1
ATOM 1675 C C . ALA A 1 204 ? -10.684 0.378 29.113 1.00 97.06 204 ALA A C 1
ATOM 1677 O O . ALA A 1 204 ? -9.690 -0.338 29.242 1.00 97.06 204 ALA A O 1
ATOM 1678 N N . ILE A 1 205 ? -11.833 -0.085 28.607 1.00 96.38 205 ILE A N 1
ATOM 1679 C CA . ILE A 1 205 ? -12.004 -1.466 28.127 1.00 96.38 205 ILE A CA 1
ATOM 1680 C C . ILE A 1 205 ? -11.037 -1.763 26.975 1.00 96.38 205 ILE A C 1
ATOM 1682 O O . ILE A 1 205 ? -10.324 -2.767 27.008 1.00 96.38 205 ILE A O 1
ATOM 1686 N N . ILE A 1 206 ? -10.968 -0.883 25.971 1.00 97.00 206 ILE A N 1
ATOM 1687 C CA . ILE A 1 206 ? -10.056 -1.066 24.832 1.00 97.00 206 ILE A CA 1
ATOM 1688 C C . ILE A 1 206 ? -8.597 -1.009 25.284 1.00 97.00 206 ILE A C 1
ATOM 1690 O O . ILE A 1 206 ? -7.800 -1.850 24.871 1.00 97.00 206 ILE A O 1
ATOM 1694 N N . PHE A 1 207 ? -8.251 -0.093 26.192 1.00 95.69 207 PHE A N 1
ATOM 1695 C CA . PHE A 1 207 ? -6.909 -0.028 26.770 1.00 95.69 207 PHE A CA 1
ATOM 1696 C C . PHE A 1 207 ? -6.517 -1.336 27.470 1.00 95.69 207 PHE A C 1
ATOM 1698 O O . PHE A 1 207 ? -5.415 -1.837 27.255 1.00 95.69 207 PHE A O 1
ATOM 1705 N N . GLY A 1 208 ? -7.425 -1.922 28.257 1.00 94.19 208 GLY A N 1
ATOM 1706 C CA . GLY A 1 208 ? -7.203 -3.211 28.910 1.00 94.19 208 GLY A CA 1
ATOM 1707 C C . GLY A 1 208 ? -6.905 -4.335 27.915 1.00 94.19 208 GLY A C 1
ATOM 1708 O O . GLY A 1 208 ? -5.988 -5.119 28.134 1.00 94.19 208 GLY A O 1
ATOM 1709 N N . ARG A 1 209 ? -7.614 -4.374 26.780 1.00 92.50 209 ARG A N 1
ATOM 1710 C CA . ARG A 1 209 ? -7.386 -5.373 25.721 1.00 92.50 209 ARG A CA 1
ATOM 1711 C C . ARG A 1 209 ? -6.010 -5.231 25.069 1.00 92.50 209 ARG A C 1
ATOM 1713 O O . ARG A 1 209 ? -5.314 -6.231 24.931 1.00 92.50 209 ARG A O 1
ATOM 1720 N N . ILE A 1 210 ? -5.599 -4.005 24.733 1.00 93.88 210 ILE A N 1
ATOM 1721 C CA . ILE A 1 210 ? -4.258 -3.733 24.179 1.00 93.88 210 ILE A CA 1
ATOM 1722 C C . ILE A 1 210 ? -3.176 -4.124 25.192 1.00 93.88 210 ILE A C 1
ATOM 1724 O O . ILE A 1 210 ? -2.194 -4.777 24.844 1.00 93.88 210 ILE A O 1
ATOM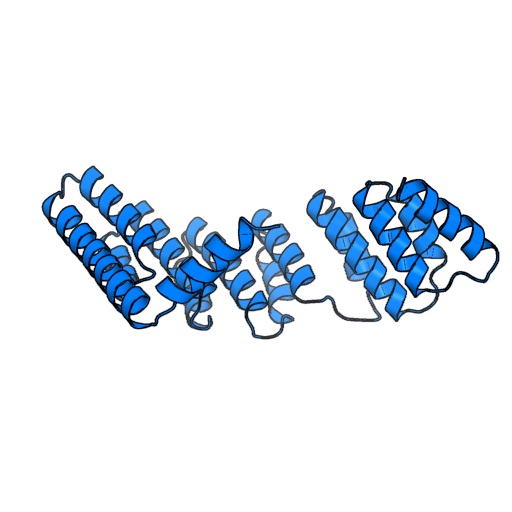 1728 N N . LYS A 1 211 ? -3.360 -3.738 26.461 1.00 90.31 211 LYS A N 1
ATOM 1729 C CA . LYS A 1 211 ? -2.412 -4.034 27.536 1.00 90.31 211 LYS A CA 1
ATOM 1730 C C . LYS A 1 211 ? -2.222 -5.542 27.717 1.00 90.31 211 LYS A C 1
ATOM 1732 O O . LYS A 1 211 ? -1.084 -5.994 27.769 1.00 90.31 211 LYS A O 1
ATOM 1737 N N . ASN A 1 212 ? -3.312 -6.306 27.767 1.00 87.62 212 ASN A N 1
ATOM 1738 C CA . ASN A 1 212 ? -3.250 -7.760 27.916 1.00 87.62 212 ASN A CA 1
ATOM 1739 C C . ASN A 1 212 ? -2.527 -8.426 26.734 1.00 87.62 212 ASN A C 1
ATOM 1741 O O . ASN A 1 212 ? -1.713 -9.323 26.948 1.00 87.62 212 ASN A O 1
ATOM 1745 N N . GLY A 1 213 ? -2.778 -7.964 25.503 1.00 85.06 213 GLY A N 1
ATOM 1746 C CA . GLY A 1 213 ? -2.066 -8.443 24.313 1.00 85.06 213 GLY A CA 1
ATOM 1747 C C . GLY A 1 213 ? -0.557 -8.200 24.396 1.00 85.06 213 GLY A C 1
ATOM 1748 O O . GLY A 1 213 ? 0.235 -9.106 24.144 1.00 85.06 213 GLY A O 1
ATOM 1749 N N . PHE A 1 214 ? -0.150 -7.009 24.845 1.00 83.88 214 PHE A N 1
ATOM 1750 C CA . PHE A 1 214 ? 1.262 -6.676 25.048 1.00 83.88 214 PHE A CA 1
ATOM 1751 C C . PHE A 1 214 ? 1.918 -7.505 26.164 1.00 83.88 214 PHE A C 1
ATOM 1753 O O . PHE A 1 214 ? 3.029 -8.003 25.992 1.00 83.88 214 PHE A O 1
ATOM 1760 N N . GLU A 1 215 ? 1.239 -7.691 27.299 1.00 85.88 215 GLU A N 1
ATOM 1761 C CA . GLU A 1 215 ? 1.739 -8.532 28.395 1.00 85.88 215 GLU A CA 1
ATOM 1762 C C . GLU A 1 215 ? 1.938 -9.984 27.944 1.00 85.88 215 GLU A C 1
ATOM 1764 O O . GLU A 1 215 ? 2.965 -10.593 28.246 1.00 85.88 215 GLU A O 1
ATOM 1769 N N . ARG A 1 216 ? 1.002 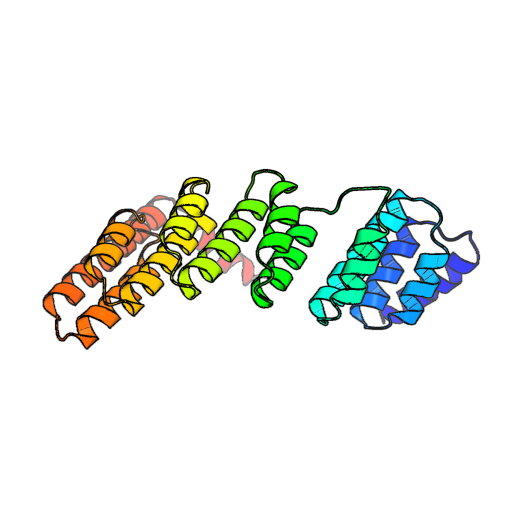-10.523 27.159 1.00 84.31 216 ARG A N 1
ATOM 1770 C CA . ARG A 1 216 ? 1.118 -11.862 26.580 1.00 84.31 216 ARG A CA 1
ATOM 1771 C C . ARG A 1 216 ? 2.297 -11.972 25.615 1.00 84.31 216 ARG A C 1
ATOM 1773 O O . ARG A 1 216 ? 3.071 -12.920 25.726 1.00 84.31 216 ARG A O 1
ATOM 1780 N N . PHE A 1 217 ? 2.465 -10.991 24.728 1.00 83.75 217 PHE A N 1
ATOM 1781 C CA . PHE A 1 217 ? 3.610 -10.932 23.821 1.00 83.75 217 PHE A CA 1
ATOM 1782 C C . PHE A 1 217 ? 4.940 -10.950 24.587 1.00 83.75 217 PHE A C 1
ATOM 1784 O O . PHE A 1 217 ? 5.838 -11.702 24.225 1.00 83.75 217 PHE A O 1
ATOM 1791 N N . LEU A 1 218 ? 5.065 -10.181 25.676 1.00 81.62 218 LEU A N 1
ATOM 1792 C CA . LEU A 1 218 ? 6.279 -10.178 26.500 1.00 81.62 218 LEU A CA 1
ATOM 1793 C C . LEU A 1 218 ? 6.570 -11.547 27.125 1.00 81.62 218 LEU A C 1
ATOM 1795 O O . LEU A 1 218 ? 7.723 -11.974 27.131 1.00 81.62 218 LEU A O 1
ATOM 1799 N N . ILE A 1 219 ? 5.544 -12.243 27.622 1.00 85.50 219 ILE A N 1
ATOM 1800 C CA . ILE A 1 219 ? 5.696 -13.590 28.192 1.00 85.50 219 ILE A CA 1
ATOM 1801 C C . ILE A 1 219 ? 6.169 -14.578 27.118 1.00 85.50 219 ILE A C 1
ATOM 1803 O O . ILE A 1 219 ? 7.111 -15.335 27.351 1.00 85.50 219 ILE A O 1
ATOM 1807 N N . GLU A 1 220 ? 5.546 -14.565 25.938 1.00 83.94 220 GLU A N 1
ATOM 1808 C CA . GLU A 1 220 ? 5.923 -15.435 24.817 1.00 83.94 220 GLU A CA 1
ATOM 1809 C C . GLU A 1 220 ? 7.335 -15.107 24.298 1.00 83.94 220 GLU A C 1
ATOM 1811 O O . GLU A 1 220 ? 8.131 -16.014 24.040 1.00 83.94 220 GLU A O 1
ATOM 1816 N N . PHE A 1 221 ? 7.692 -13.821 24.234 1.00 82.12 221 PHE A N 1
ATOM 1817 C CA . PHE A 1 221 ? 9.030 -13.359 23.868 1.00 82.12 221 PHE A CA 1
ATOM 1818 C C . PHE A 1 221 ? 10.088 -13.869 24.854 1.00 82.12 221 PHE A C 1
ATOM 1820 O O . PHE A 1 221 ? 11.074 -14.476 24.436 1.00 82.12 221 PHE A O 1
ATOM 1827 N N . GLN A 1 222 ? 9.860 -13.720 26.159 1.00 82.44 222 GLN A N 1
ATOM 1828 C CA . GLN A 1 222 ? 10.764 -14.234 27.194 1.00 82.44 222 GLN A CA 1
ATOM 1829 C C . GLN A 1 222 ? 10.882 -15.764 27.145 1.00 82.44 222 GLN A C 1
ATOM 1831 O O . GLN A 1 222 ? 11.980 -16.308 27.252 1.00 82.44 222 GLN A O 1
ATOM 1836 N N . ALA A 1 223 ? 9.769 -16.467 26.925 1.00 81.94 223 ALA A N 1
ATOM 1837 C CA . ALA A 1 223 ? 9.742 -17.925 26.836 1.00 81.94 223 ALA A CA 1
ATOM 1838 C C . ALA A 1 223 ? 10.463 -18.477 25.593 1.00 81.94 223 ALA A C 1
ATOM 1840 O O . ALA A 1 223 ? 10.927 -19.616 25.613 1.00 81.94 223 ALA A O 1
ATOM 1841 N N . SER A 1 224 ? 10.577 -17.690 24.519 1.00 82.94 224 SER A N 1
ATOM 1842 C CA . SER A 1 224 ? 11.234 -18.116 23.277 1.00 82.94 224 SER A CA 1
ATOM 1843 C C . SER A 1 224 ? 12.765 -18.172 23.358 1.00 82.94 224 SER A C 1
ATOM 1845 O O . SER A 1 224 ? 13.403 -18.661 22.428 1.00 82.94 224 SER A O 1
ATOM 1847 N N . GLY A 1 225 ? 13.374 -17.665 24.437 1.00 78.62 225 GLY A N 1
ATOM 1848 C CA . GLY A 1 225 ? 14.833 -17.579 24.578 1.00 78.62 225 GLY A CA 1
ATOM 1849 C C . GLY A 1 225 ? 15.494 -16.549 23.652 1.00 78.62 225 GLY A C 1
ATOM 1850 O O . GLY A 1 225 ? 16.704 -16.337 23.745 1.00 78.62 225 GLY A O 1
ATOM 1851 N N . LEU A 1 226 ? 14.711 -15.862 22.806 1.00 72.31 226 LEU A N 1
ATOM 1852 C CA . LEU A 1 226 ? 15.182 -14.774 21.948 1.00 72.31 226 LEU A CA 1
ATOM 1853 C C . LEU A 1 226 ? 15.769 -13.622 22.762 1.00 72.31 226 LEU A C 1
ATOM 1855 O O . LEU A 1 226 ? 16.660 -12.950 22.267 1.00 72.31 226 LEU A O 1
ATOM 1859 N N . ASP A 1 227 ? 15.329 -13.415 24.004 1.00 72.62 227 ASP A N 1
ATOM 1860 C CA . ASP A 1 227 ? 15.882 -12.389 24.897 1.00 72.62 227 ASP A CA 1
ATOM 1861 C C . ASP A 1 227 ? 17.381 -12.636 25.192 1.00 72.62 227 ASP A C 1
ATOM 1863 O O . ASP A 1 227 ? 18.206 -11.724 25.118 1.00 72.62 227 ASP A O 1
ATOM 1867 N N . GLU A 1 228 ? 17.784 -13.898 25.399 1.00 71.12 228 GLU A N 1
ATOM 1868 C CA . GLU A 1 228 ? 19.198 -14.267 25.571 1.00 71.12 228 GLU A CA 1
ATOM 1869 C C . GLU A 1 228 ? 20.000 -14.138 24.269 1.00 71.12 228 GLU A C 1
ATOM 1871 O O . GLU A 1 228 ? 21.165 -13.731 24.285 1.00 71.12 228 GLU A O 1
ATOM 1876 N N . GLU A 1 229 ? 19.396 -14.488 23.133 1.00 70.12 229 GLU A N 1
ATOM 1877 C CA . GLU A 1 229 ? 20.030 -14.378 21.817 1.00 70.12 229 GLU A CA 1
ATOM 1878 C C . GLU A 1 229 ? 20.221 -12.910 21.407 1.00 70.12 229 GLU A C 1
ATOM 1880 O O . GLU A 1 229 ? 21.302 -12.527 20.950 1.00 70.12 229 GLU A O 1
ATOM 1885 N N . LEU A 1 230 ? 19.222 -12.062 21.666 1.00 67.56 230 LEU A N 1
ATOM 1886 C CA . LEU A 1 230 ? 19.276 -10.617 21.463 1.00 67.56 230 LEU A CA 1
ATOM 1887 C C . LEU A 1 230 ? 20.333 -9.982 22.375 1.00 67.56 230 LEU A C 1
ATOM 1889 O O . LEU A 1 230 ? 21.150 -9.191 21.905 1.00 67.56 230 LEU A O 1
ATOM 1893 N N . ALA A 1 231 ? 20.388 -10.376 23.652 1.00 68.19 231 ALA A N 1
ATOM 1894 C CA . ALA A 1 231 ? 21.408 -9.915 24.592 1.00 68.19 231 ALA A CA 1
ATOM 1895 C C . ALA A 1 231 ? 22.830 -10.321 24.158 1.00 68.19 231 ALA A C 1
ATOM 1897 O O . ALA A 1 231 ? 23.756 -9.512 24.246 1.00 68.19 231 ALA A O 1
ATOM 1898 N N . ARG A 1 232 ? 23.027 -11.541 23.633 1.00 72.62 232 ARG A N 1
ATOM 1899 C CA . ARG A 1 232 ? 24.319 -11.978 23.065 1.00 72.62 232 ARG A CA 1
ATOM 1900 C C . ARG A 1 232 ? 24.702 -11.187 21.816 1.00 72.62 232 ARG A C 1
ATOM 1902 O O . ARG A 1 232 ? 25.858 -10.789 21.695 1.00 72.62 232 ARG A O 1
ATOM 1909 N N . LEU A 1 233 ? 23.758 -10.944 20.908 1.00 71.75 233 LEU A N 1
ATOM 1910 C CA . LEU A 1 233 ? 23.989 -10.165 19.686 1.00 71.75 233 LEU A CA 1
ATOM 1911 C C . LEU A 1 233 ? 24.344 -8.706 19.995 1.00 71.75 233 LEU A C 1
ATOM 1913 O O . LEU A 1 233 ? 25.257 -8.157 19.378 1.00 71.75 233 LEU A O 1
ATOM 1917 N N . LEU A 1 234 ? 23.670 -8.094 20.971 1.00 67.06 234 LEU A N 1
ATOM 1918 C CA . LEU A 1 234 ? 23.937 -6.720 21.399 1.00 67.06 234 LEU A CA 1
ATOM 1919 C C . LEU A 1 234 ? 25.287 -6.592 22.119 1.00 67.06 234 LEU A C 1
ATOM 1921 O O . LEU A 1 234 ? 26.044 -5.674 21.814 1.00 67.06 234 LEU A O 1
ATOM 1925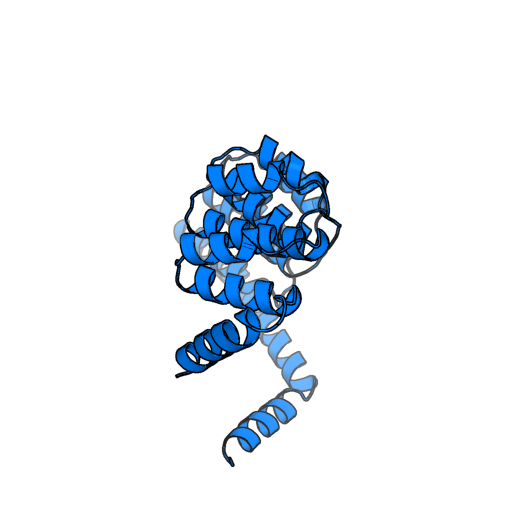 N N . ASN A 1 235 ? 25.639 -7.539 22.995 1.00 70.19 235 ASN A N 1
ATOM 1926 C CA . ASN A 1 235 ? 26.930 -7.533 23.696 1.00 70.19 235 ASN A CA 1
ATOM 1927 C C . ASN A 1 235 ? 28.114 -7.906 22.782 1.00 70.19 235 ASN A C 1
ATOM 1929 O O . ASN A 1 235 ? 29.227 -7.428 22.982 1.00 70.19 235 ASN A O 1
ATOM 1933 N N . GLY A 1 236 ? 27.890 -8.714 21.741 1.00 57.91 236 GLY A N 1
ATOM 1934 C CA . GLY A 1 236 ? 28.899 -9.012 20.718 1.00 57.91 236 GLY A CA 1
ATOM 1935 C C . GLY A 1 236 ? 29.142 -7.866 19.725 1.00 57.91 236 GLY A C 1
ATOM 1936 O O . GLY A 1 236 ? 30.175 -7.842 19.057 1.00 57.91 236 GLY A O 1
ATOM 1937 N N . ALA A 1 237 ? 28.218 -6.903 19.626 1.00 53.66 237 ALA A N 1
ATOM 1938 C CA . ALA A 1 237 ? 28.351 -5.725 18.767 1.00 53.66 237 ALA A CA 1
ATOM 1939 C C . ALA A 1 237 ? 29.197 -4.600 19.395 1.00 53.66 237 ALA A C 1
ATOM 1941 O O . ALA A 1 237 ? 29.620 -3.696 18.680 1.00 53.66 237 ALA A O 1
ATOM 1942 N N . THR A 1 238 ? 29.470 -4.656 20.703 1.00 52.22 238 THR A N 1
ATOM 1943 C CA . THR A 1 238 ? 30.302 -3.673 21.418 1.00 52.22 238 THR A CA 1
ATOM 1944 C C . THR A 1 238 ? 31.796 -4.022 21.473 1.00 52.22 238 THR A C 1
ATOM 1946 O O . THR A 1 238 ? 32.579 -3.209 21.953 1.00 52.22 238 THR A O 1
ATOM 1949 N N . GLU A 1 239 ? 32.214 -5.190 20.965 1.00 49.12 239 GLU A N 1
ATOM 1950 C CA . GLU A 1 239 ? 33.618 -5.655 20.982 1.00 49.12 239 GLU A CA 1
ATOM 1951 C C . GLU A 1 239 ? 34.330 -5.642 19.605 1.00 49.12 239 GLU A C 1
ATOM 1953 O O . GLU A 1 239 ? 35.313 -6.357 19.400 1.00 49.12 239 GLU A O 1
ATOM 1958 N N . LYS A 1 240 ? 33.898 -4.817 18.642 1.00 42.88 240 LYS A N 1
ATOM 1959 C CA . LYS A 1 240 ? 34.635 -4.572 17.382 1.00 42.88 240 LYS A CA 1
ATOM 1960 C C . LYS A 1 240 ? 34.755 -3.090 17.068 1.00 42.88 240 LYS A C 1
ATOM 1962 O O . LYS A 1 240 ? 35.806 -2.723 16.499 1.00 42.88 240 LYS A O 1
#

Nearest PDB structures (foldseek):
  8sxg-assembly1_C  TM=6.643E-01  e=1.035E-02  Pseudomonas aeruginosa
  5a1v-assembly1_Q  TM=4.263E-01  e=1.782E-02  Mus musculus
  3zpj-assembly1_A  TM=3.170E-01  e=7.935E-02  Thermococcus onnurineus NA1
  7vci-assembly1_T  TM=4.105E-01  e=2.589E+00  Xenopus laevis

Solvent-accessible surface area (backbone atoms only — not comparable to full-atom values): 13244 Å² total; per-residue (Å²): 108,76,62,58,51,52,53,48,49,48,58,58,33,70,76,48,78,70,54,56,71,63,45,48,54,49,30,53,53,28,49,76,69,69,37,53,69,65,20,48,66,46,53,75,69,48,77,57,59,72,56,45,46,55,45,50,53,54,51,28,56,51,25,50,74,68,67,39,47,70,61,25,48,55,54,56,77,68,55,84,82,59,81,80,54,57,72,61,45,40,54,51,29,55,51,26,51,76,69,69,39,51,70,65,24,47,62,54,54,72,74,45,66,90,52,71,67,43,35,49,46,42,37,56,51,29,55,53,26,45,76,68,70,36,52,73,60,23,50,65,47,53,75,72,43,65,90,51,71,52,42,53,54,41,45,43,50,51,29,53,49,26,47,78,68,71,36,50,71,60,22,48,57,52,55,71,74,42,55,54,80,75,30,51,72,51,41,52,56,50,30,54,54,27,51,77,68,70,34,56,70,63,22,51,54,45,49,51,52,38,49,53,19,50,54,50,49,51,53,54,45,58,70,65,48,50,57,62,54,50,51,50,55,57,59,61,65,75,76,121

Secondary structure (DSSP, 8-state):
-HHHHHHHHHHHHHHS---HHHHHHHHHHHHHTT-HHHHHHHHTT--SHHHHHHHHHHHHHHHHHTT-HHHHHHHHHT--SSPPPHHHHHHHHHHHHHTT-HHHHHHHHHTSPSSHHHHHHHHHHHHHHHHTT-HHHHHHHHTTSPSSHHHHHHHHHHHHHHHHTT-HHHHHHHHHTS-TTT-HHHHHHHHHHHHHTT-HHHHHHHHHHHHHHHHHHHHHHHHTTHHHHHHHHHHHTT--

Mean predicted aligned error: 8.6 Å

Sequence (240 aa):
NQIDKAVALFHEMKKNSLKEGPGLKIIRVYLKQNQIENAITIFDKIKEGHYKSIAREEFIKVYLKQNQIDKAISIFDEMEEEPLKDHTRLDFIKVYLKQNKIDKAITIFDEMQEGPVKDSARLDFIEVYLKQNKIDKSVTVFDKMQEGDFKRLAREAFIEAYLKQNQIDKAITVFDEMKEDDNALAGLKIIEAYNKLNQTENAAIIFGRIKNGFERFLIEFQASGLDEELARLLNGATEK

Foldseek 3Di:
DVVVVLVVVVVVCVVPQNDLVNLLVVLLVCLVVVVNVVSVVSLVSRDDLVSNLSSLLSVLVSCLVVVVNVSSVVSQVVNPDDHDALLSLLSVLLSCLVVVVNVVNVVSLVPHDDDDSSLQSLLSVLLSCLVVVVNVVSVVSLVPHDDDDSNLSSLLSVLLSCLVVVNLVVSVVSLVPDQLLSNQVSLVSSLVSCVVVVNNVVSVVSVVSNVVSVVVVVVVCVVVCVVVVVVVVVVVVVPD

Radius of gyration: 24.66 Å; Cα contacts (8 Å, |Δi|>4): 226; chains: 1; bounding box: 57×31×59 Å